Protein AF-A0A257M0H1-F1 (afdb_monomer_lite)

Foldseek 3Di:
DAEADQDGEDEAADEDQEEYEYNHEYEYHPAAYEYEYEEEYEHQHEYEKEFDCAIAEYEYAYEYHAHHEYYYHYDDNGHDDQKYFRYFYPYAYHHPYDDDQQWDWDDDGRTIMIGGRDAFLLQVVLVVDDQVPQSDQQGQSCPLPAGSVNLQFFPPRDSNDRDDPQDWDWDDDVQWIKIKGWTWLSCQPSRNVDWDWDFPDPDPPDGPDIWTDHSAPVRTRPQWHWPDPPDDDIIMIIGIGGNPDDDD

Secondary structure (DSSP, 8-state):
-EEE-TT-EEEESEEE-S-EEESSEEEEBSSS-EEEEES-EEESSEEEEEESSSB-EEEEES-EEE-SEEEEEE-TT---SSEEEEEEESS-EEE-PPPPTTEEEEEETTEEEEEE--S-HHHHHHTTS--TT--STT--SS-SS--HHHHHHBTT--TTS---TT--EEEEETTEEEEEEEE-GGGGSTT-----EEEE-SSSS---EEEE--SSSTTSPTTEEEE-TTSSS-EEEEEEEETT----

Radius of gyration: 23.66 Å; chains: 1; bounding box: 56×42×64 Å

pLDDT: mean 92.37, std 9.24, range [38.0, 98.81]

Sequence (248 aa):
AGTVETSATLSGSGTVASPVAAAGTIAPGTGVGTLTVTGNTAVTGTLAVEVNTTADKLSVTGDLSLSGTFTVTESGAGFTAASYVIAECTGTLASTLTPPTGYTLTQTGSQLILGKITGTAFSTWIDGYSLGGQTAINQDPDSDGVANGLEFLLKGGNPQTPGGTQLPTSSESGANLIFTFERDDRAKAANSGIVVTVEAGTDLATWPQVFTIGNDTAGSSAGVVISNDSDANPDTVTVTIPTNSTTP

Structure (mmCIF, N/CA/C/O backbone):
data_AF-A0A257M0H1-F1
#
_entry.id   AF-A0A257M0H1-F1
#
loop_
_atom_site.group_PDB
_atom_site.id
_atom_site.type_symbol
_atom_site.label_atom_id
_atom_site.label_alt_id
_atom_site.label_comp_id
_atom_site.label_asym_id
_atom_site.label_entity_id
_atom_site.label_seq_id
_atom_site.pdbx_PDB_ins_code
_atom_site.Cartn_x
_atom_site.Cartn_y
_atom_site.Cartn_z
_atom_site.occupancy
_atom_site.B_iso_or_equiv
_atom_site.auth_seq_id
_atom_site.auth_comp_id
_atom_site.auth_asym_id
_atom_site.auth_atom_id
_atom_site.pdbx_PDB_model_num
ATOM 1 N N . ALA A 1 1 ? -7.780 -3.886 35.567 1.00 71.06 1 ALA A N 1
ATOM 2 C CA . ALA A 1 1 ? -7.499 -3.864 34.122 1.00 71.06 1 ALA A CA 1
ATOM 3 C C . ALA A 1 1 ? -7.848 -5.238 33.575 1.00 71.06 1 ALA A C 1
ATOM 5 O O . ALA A 1 1 ? -7.499 -6.214 34.230 1.00 71.06 1 ALA A O 1
ATOM 6 N N . GLY A 1 2 ? -8.588 -5.313 32.472 1.00 86.94 2 GLY A N 1
ATOM 7 C CA . GLY A 1 2 ? -8.819 -6.569 31.760 1.00 86.94 2 GLY A CA 1
ATOM 8 C C . GLY A 1 2 ? -7.610 -6.915 30.893 1.00 86.94 2 GLY A C 1
ATOM 9 O O . GLY A 1 2 ? -6.970 -6.010 30.354 1.00 86.94 2 GLY A O 1
ATOM 10 N N . THR A 1 3 ? -7.294 -8.203 30.765 1.00 94.44 3 THR A N 1
ATOM 11 C CA . THR A 1 3 ? -6.284 -8.690 29.819 1.00 94.44 3 THR A CA 1
ATOM 12 C C . THR A 1 3 ? -6.938 -9.519 28.722 1.00 94.44 3 THR A C 1
ATOM 14 O O . THR A 1 3 ? -7.910 -10.236 28.963 1.00 94.44 3 THR A O 1
ATOM 17 N N . VAL A 1 4 ? -6.419 -9.398 27.501 1.00 96.69 4 VAL A N 1
ATOM 18 C CA . VAL A 1 4 ? -6.742 -10.290 26.381 1.00 96.69 4 VAL A CA 1
ATOM 19 C C . VAL A 1 4 ? -5.448 -10.990 25.991 1.00 96.69 4 VAL A C 1
ATOM 21 O O . VAL A 1 4 ? -4.541 -10.355 25.457 1.00 96.69 4 VAL A O 1
ATOM 24 N N . GLU A 1 5 ? -5.341 -12.278 26.302 1.00 97.19 5 GLU A N 1
ATOM 25 C CA . GLU A 1 5 ? -4.133 -13.082 26.066 1.00 97.19 5 GLU A CA 1
ATOM 26 C C . GLU A 1 5 ? -3.951 -13.435 24.578 1.00 97.19 5 GLU A C 1
ATOM 28 O O . GLU A 1 5 ? -4.910 -13.383 23.816 1.00 97.19 5 GLU A O 1
ATOM 33 N N . THR A 1 6 ? -2.750 -13.852 24.159 1.00 92.25 6 THR A N 1
ATOM 34 C CA . THR A 1 6 ? -2.293 -14.022 22.753 1.00 92.25 6 THR A CA 1
ATOM 35 C C . THR A 1 6 ? -3.152 -14.913 21.831 1.00 92.25 6 THR A C 1
ATOM 37 O O . THR A 1 6 ? -2.977 -14.893 20.618 1.00 92.25 6 THR A O 1
ATOM 40 N N . SER A 1 7 ? -4.124 -15.662 22.349 1.00 92.88 7 SER A N 1
ATOM 41 C CA . SER A 1 7 ? -5.081 -16.447 21.542 1.00 92.88 7 SER A CA 1
ATOM 42 C C . SER A 1 7 ? -6.547 -16.135 21.844 1.00 92.88 7 SER A C 1
ATOM 44 O O . SER A 1 7 ? -7.442 -16.786 21.312 1.00 92.88 7 SER A O 1
ATOM 46 N N . ALA A 1 8 ? -6.799 -15.168 22.721 1.00 97.62 8 ALA A N 1
ATOM 47 C CA . ALA A 1 8 ? -8.133 -14.719 23.061 1.00 97.62 8 ALA A CA 1
ATOM 48 C C . ALA A 1 8 ? -8.575 -13.591 22.125 1.00 97.62 8 ALA A C 1
ATOM 50 O O . ALA A 1 8 ? -7.761 -12.808 21.628 1.00 97.62 8 ALA A O 1
ATOM 51 N N . THR A 1 9 ? -9.888 -13.491 21.949 1.00 97.19 9 THR A N 1
ATOM 52 C CA . THR A 1 9 ? -10.525 -12.397 21.221 1.00 97.19 9 THR A CA 1
ATOM 53 C C . THR A 1 9 ? -11.517 -11.712 22.142 1.00 97.19 9 THR A C 1
ATOM 55 O O . THR A 1 9 ? -12.406 -12.361 22.694 1.00 97.19 9 THR A O 1
ATOM 58 N N . LEU A 1 10 ? -11.379 -10.398 22.290 1.00 96.38 10 LEU A N 1
ATOM 59 C CA . LEU A 1 10 ? -12.444 -9.545 22.794 1.00 96.38 10 LEU A CA 1
ATOM 60 C C . LEU A 1 10 ? -13.201 -8.993 21.587 1.00 96.38 10 LEU A C 1
ATOM 62 O O . LEU A 1 10 ? -12.671 -8.152 20.857 1.00 96.38 10 LEU A O 1
ATOM 66 N N . SER A 1 11 ? -14.419 -9.490 21.382 1.00 94.56 11 SER A N 1
ATOM 67 C CA . SER A 1 11 ? -15.292 -9.076 20.285 1.00 94.56 11 SER A CA 1
ATOM 68 C C . SER A 1 11 ? -16.624 -8.515 20.763 1.00 94.56 11 SER A C 1
ATOM 70 O O . SER A 1 11 ? -17.005 -8.683 21.923 1.00 94.56 11 SER A O 1
ATOM 72 N N . GLY A 1 12 ? -17.364 -7.893 19.849 1.00 93.25 12 GLY A N 1
ATOM 73 C CA . GLY A 1 12 ? -18.688 -7.345 20.113 1.00 93.25 12 GLY A CA 1
ATOM 74 C C . GLY A 1 12 ? -18.696 -5.834 20.299 1.00 93.25 12 GLY A C 1
ATOM 75 O O . GLY A 1 12 ? -17.665 -5.162 20.344 1.00 93.25 12 GLY A O 1
ATOM 76 N N . SER A 1 13 ? -19.903 -5.285 20.373 1.00 94.62 13 SER A N 1
ATOM 77 C CA . SER A 1 13 ? -20.129 -3.876 20.688 1.00 94.62 13 SER A CA 1
ATOM 78 C C . SER A 1 13 ? -20.485 -3.697 22.160 1.00 94.62 13 SER A C 1
ATOM 80 O O . SER A 1 13 ? -20.990 -4.615 22.806 1.00 94.62 13 SER A O 1
ATOM 82 N N . GLY A 1 14 ? 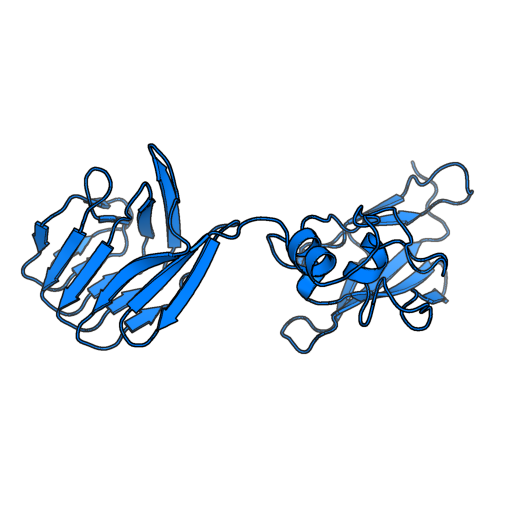-20.267 -2.497 22.691 1.00 94.69 14 GLY A N 1
ATOM 83 C CA . GLY A 1 14 ? -20.626 -2.156 24.069 1.00 94.69 14 GLY A CA 1
ATOM 84 C C . GLY A 1 14 ? -19.491 -1.468 24.809 1.00 94.69 14 GLY A C 1
ATOM 85 O O . GLY A 1 14 ? -18.645 -0.835 24.184 1.00 94.69 14 GLY A O 1
ATOM 86 N N . THR A 1 15 ? -19.481 -1.585 26.137 1.00 96.88 15 THR A N 1
ATOM 87 C CA . THR A 1 15 ? -18.513 -0.890 26.993 1.00 96.88 15 THR A CA 1
ATOM 88 C C . THR A 1 15 ? -17.802 -1.859 27.926 1.00 96.88 15 THR A C 1
ATOM 90 O O . THR A 1 15 ? -18.438 -2.533 28.733 1.00 96.88 15 THR A O 1
ATOM 93 N N . VAL A 1 16 ? -16.472 -1.857 27.883 1.00 97.19 16 VAL A N 1
ATOM 94 C CA . VAL A 1 16 ? -15.618 -2.410 28.935 1.00 97.19 16 VAL A CA 1
ATOM 95 C C . VAL A 1 16 ? -15.285 -1.282 29.902 1.00 97.19 16 VAL A C 1
ATOM 97 O O . VAL A 1 16 ? -14.539 -0.369 29.570 1.00 97.19 16 VAL A O 1
ATOM 100 N N . ALA A 1 17 ? -15.828 -1.334 31.117 1.00 96.88 17 ALA A N 1
ATOM 101 C CA . ALA A 1 17 ? -15.719 -0.251 32.103 1.00 96.88 17 ALA A CA 1
ATOM 102 C C . ALA A 1 17 ? -14.337 -0.138 32.790 1.00 96.88 17 ALA A C 1
ATOM 104 O O . ALA A 1 17 ? -14.217 0.473 33.851 1.00 96.88 17 ALA A O 1
ATOM 105 N N . SER A 1 18 ? -13.294 -0.753 32.230 1.00 96.44 18 SER A N 1
ATOM 106 C CA . SER A 1 18 ? -11.956 -0.789 32.823 1.00 96.44 18 SER A CA 1
ATOM 107 C C . SER A 1 18 ? -10.856 -0.809 31.758 1.00 96.44 18 SER A C 1
ATOM 109 O O . SER A 1 18 ? -11.110 -1.352 30.684 1.00 96.44 18 SER A O 1
ATOM 111 N N . PRO A 1 19 ? -9.632 -0.331 32.079 1.00 97.50 19 PRO A N 1
ATOM 112 C CA . PRO A 1 19 ? -8.477 -0.382 31.181 1.00 97.50 19 PRO A CA 1
ATOM 113 C C . PRO A 1 19 ? -8.251 -1.778 30.597 1.00 97.50 19 PRO A C 1
ATOM 115 O O . PRO A 1 19 ? -8.418 -2.764 31.327 1.00 97.50 19 PRO A O 1
ATOM 118 N N . VAL A 1 20 ? -7.820 -1.861 29.336 1.00 98.19 20 VAL A N 1
ATOM 119 C CA . VAL A 1 20 ? -7.552 -3.127 28.632 1.00 98.19 20 VAL A CA 1
ATOM 120 C C . VAL A 1 20 ? -6.100 -3.191 28.159 1.00 98.19 20 VAL A C 1
ATOM 122 O O . VAL A 1 20 ? -5.611 -2.280 27.498 1.00 98.19 20 VAL A O 1
ATOM 125 N N . ALA A 1 21 ? -5.421 -4.296 28.458 1.00 98.31 21 ALA A N 1
ATOM 126 C CA . ALA A 1 21 ? -4.153 -4.663 27.830 1.00 98.31 21 ALA A CA 1
ATOM 127 C C . ALA A 1 21 ? -4.367 -5.920 26.977 1.00 98.31 21 ALA A C 1
ATOM 129 O O . ALA A 1 21 ? -4.725 -6.974 27.501 1.00 98.31 21 ALA A O 1
ATOM 130 N N . ALA A 1 22 ? -4.186 -5.815 25.664 1.00 98.12 22 ALA A N 1
ATOM 131 C CA . ALA A 1 22 ? -4.513 -6.870 24.715 1.00 98.12 22 ALA A CA 1
ATOM 132 C C . ALA A 1 22 ? -3.279 -7.337 23.939 1.00 98.12 22 ALA A C 1
ATOM 134 O O . ALA A 1 22 ? -2.846 -6.683 22.991 1.00 98.12 22 ALA A O 1
ATOM 135 N N . ALA A 1 23 ? -2.752 -8.496 24.333 1.00 98.19 23 ALA A N 1
ATOM 136 C CA . ALA A 1 23 ? -1.786 -9.270 23.557 1.00 98.19 23 ALA A CA 1
ATOM 137 C C . ALA A 1 23 ? -2.472 -10.197 22.531 1.00 98.19 23 ALA A C 1
ATOM 139 O O . ALA A 1 23 ? -1.819 -10.687 21.614 1.00 98.19 23 ALA A O 1
ATOM 140 N N . GLY A 1 24 ? -3.776 -10.449 22.695 1.00 98.12 24 GLY A N 1
ATOM 141 C CA . GLY A 1 24 ? -4.643 -11.135 21.735 1.00 98.12 24 GLY A CA 1
ATOM 142 C C . GLY A 1 24 ? -5.349 -10.186 20.770 1.00 98.12 24 GLY A C 1
ATOM 143 O O . GLY A 1 24 ? -4.833 -9.125 20.428 1.00 98.12 24 GLY A O 1
ATOM 144 N N . THR A 1 25 ? -6.545 -10.565 20.326 1.00 98.31 25 THR A N 1
ATOM 145 C CA . THR A 1 25 ? -7.303 -9.807 19.322 1.00 98.31 25 THR A CA 1
ATOM 146 C C . THR A 1 25 ? -8.367 -8.921 19.963 1.00 98.31 25 THR A C 1
ATOM 148 O O . THR A 1 25 ? -9.178 -9.385 20.763 1.00 98.31 25 THR A O 1
ATOM 151 N N . ILE A 1 26 ? -8.405 -7.652 19.565 1.00 98.19 26 ILE A N 1
ATOM 152 C CA . ILE A 1 26 ? -9.556 -6.765 19.723 1.00 98.19 26 ILE A CA 1
ATOM 153 C C . ILE A 1 26 ? -10.274 -6.703 18.376 1.00 98.19 26 ILE A C 1
ATOM 155 O O . ILE A 1 26 ? -9.691 -6.246 17.396 1.00 98.19 26 ILE A O 1
ATOM 159 N N . ALA A 1 27 ? -11.521 -7.165 18.335 1.00 97.06 27 ALA A N 1
ATOM 160 C CA . ALA A 1 27 ? -12.366 -7.173 17.141 1.00 97.06 27 ALA A CA 1
ATOM 161 C C . ALA A 1 27 ? -13.701 -6.489 17.472 1.00 97.06 27 ALA A C 1
ATOM 163 O O . ALA A 1 27 ? -14.646 -7.182 17.858 1.00 97.06 27 ALA A O 1
ATOM 164 N N . PRO A 1 28 ? -13.775 -5.143 17.458 1.00 96.38 28 PRO A N 1
ATOM 165 C CA . PRO A 1 28 ? -15.013 -4.446 17.786 1.00 96.38 28 PRO A CA 1
ATOM 166 C C . PRO A 1 28 ? -16.175 -4.981 16.944 1.00 96.38 28 PRO A C 1
ATOM 168 O O . PRO A 1 28 ? -15.987 -5.329 15.796 1.00 96.38 28 PRO A O 1
ATOM 171 N N . GLY A 1 29 ? -17.368 -5.073 17.525 1.00 87.25 29 GLY A N 1
ATOM 172 C CA . GLY A 1 29 ? -18.565 -5.490 16.793 1.00 87.25 29 GLY A CA 1
ATOM 173 C C . GLY A 1 29 ? -18.800 -7.002 16.637 1.00 87.25 29 GLY A C 1
ATOM 174 O O . GLY A 1 29 ? -18.017 -7.858 17.050 1.00 87.25 29 GLY A O 1
ATOM 175 N N . THR A 1 30 ? -19.986 -7.321 16.120 1.00 75.69 30 THR A N 1
ATOM 176 C CA . THR A 1 30 ? -20.400 -8.632 15.589 1.00 75.69 30 THR A CA 1
ATOM 177 C C . THR A 1 30 ? -21.013 -8.343 14.218 1.00 75.69 30 THR A C 1
ATOM 179 O O . THR A 1 30 ? -22.233 -8.188 14.107 1.00 75.69 30 THR A O 1
ATOM 182 N N . GLY A 1 31 ? -20.159 -8.124 13.219 1.00 83.25 31 GLY A N 1
ATOM 183 C CA . GLY A 1 31 ? -20.429 -7.157 12.153 1.00 83.25 31 GLY A CA 1
ATOM 184 C C . GLY A 1 31 ? -19.903 -5.771 12.543 1.00 83.25 31 GLY A C 1
ATOM 185 O O . GLY A 1 31 ? -19.446 -5.585 13.666 1.00 83.25 31 GLY A O 1
ATOM 186 N N . VAL A 1 32 ? -20.065 -4.782 11.663 1.00 88.12 32 VAL A N 1
ATOM 187 C CA . VAL A 1 32 ? -19.635 -3.394 11.916 1.00 88.12 32 VAL A CA 1
ATOM 188 C C . VAL A 1 32 ? -20.241 -2.790 13.198 1.00 88.12 32 VAL A C 1
ATOM 190 O O . VAL A 1 32 ? -21.463 -2.679 13.327 1.00 88.12 32 VAL A O 1
ATOM 193 N N . GLY A 1 33 ? -19.406 -2.356 14.145 1.00 95.19 33 GLY A N 1
ATOM 194 C CA . GLY A 1 33 ? -19.848 -1.773 15.413 1.00 95.19 33 GLY A CA 1
ATOM 195 C C . GLY A 1 33 ? -18.753 -1.127 16.271 1.00 95.19 33 GLY A C 1
ATOM 196 O O . GLY A 1 33 ? -17.570 -1.127 15.947 1.00 95.19 33 GLY A O 1
ATOM 197 N N . THR A 1 34 ? -19.158 -0.560 17.412 1.00 97.62 34 THR A N 1
ATOM 198 C CA . THR A 1 34 ? -18.245 0.170 18.311 1.00 97.62 34 THR A CA 1
ATOM 199 C C . THR A 1 34 ? -18.025 -0.579 19.621 1.00 97.62 34 THR A C 1
ATOM 201 O O . THR A 1 34 ? -18.981 -0.865 20.349 1.00 97.62 34 THR A O 1
ATOM 204 N N . LEU A 1 35 ? -16.761 -0.820 19.965 1.00 98.12 35 LEU A N 1
ATOM 205 C CA . LEU A 1 35 ? -16.336 -1.245 21.296 1.00 98.12 35 LEU A CA 1
ATOM 206 C C . LEU A 1 35 ? -15.752 -0.044 22.038 1.00 98.12 35 LEU A C 1
ATOM 208 O O . LEU A 1 35 ? -14.770 0.552 21.604 1.00 98.12 35 LEU A O 1
ATOM 212 N N . THR A 1 36 ? -16.354 0.304 23.169 1.00 98.25 36 THR A N 1
ATOM 213 C CA . THR A 1 36 ? -15.868 1.356 24.062 1.00 98.25 36 THR A CA 1
ATOM 214 C C . THR A 1 36 ? -15.061 0.742 25.198 1.00 98.25 36 THR A C 1
ATOM 216 O O . THR A 1 36 ? -15.512 -0.210 25.831 1.00 98.25 36 THR A O 1
ATOM 219 N N . VAL A 1 37 ? -13.898 1.304 25.509 1.00 98.44 37 VAL A N 1
ATOM 220 C CA . VAL A 1 37 ? -13.103 0.929 26.683 1.00 98.44 37 VAL A CA 1
ATOM 221 C C . VAL A 1 37 ? -12.898 2.149 27.569 1.00 98.44 37 VAL A C 1
ATOM 223 O O . VAL A 1 37 ? -12.443 3.199 27.115 1.00 98.44 37 VAL A O 1
ATOM 226 N N . THR A 1 38 ? -13.237 2.017 28.849 1.00 98.06 38 THR A N 1
ATOM 227 C CA . THR A 1 38 ? -13.009 3.064 29.839 1.00 98.06 38 THR A CA 1
ATOM 228 C C . THR A 1 38 ? -11.622 2.940 30.452 1.00 98.06 38 THR A C 1
ATOM 230 O O . THR A 1 38 ? -11.332 1.977 31.157 1.00 98.06 38 THR A O 1
ATOM 233 N N . GLY A 1 39 ? -10.789 3.957 30.245 1.00 97.75 39 GLY A N 1
ATOM 234 C CA . GLY A 1 39 ? -9.416 4.021 30.733 1.00 97.75 39 GLY A CA 1
ATOM 235 C C . GLY A 1 39 ? -8.388 3.596 29.686 1.00 97.75 39 GLY A C 1
ATOM 236 O O . GLY A 1 39 ? -8.731 3.182 28.580 1.00 97.75 39 GLY A O 1
ATOM 237 N N . ASN A 1 40 ? -7.112 3.731 30.043 1.00 98.38 40 ASN A N 1
ATOM 238 C CA . ASN A 1 40 ? -6.008 3.531 29.106 1.00 98.38 40 ASN A CA 1
ATOM 239 C C . ASN A 1 40 ? -6.027 2.124 28.496 1.00 98.38 40 ASN A C 1
ATOM 241 O O . ASN A 1 40 ? -6.259 1.135 29.194 1.00 98.38 40 ASN A O 1
ATOM 245 N N . THR A 1 41 ? -5.779 2.042 27.192 1.00 98.50 41 THR A N 1
ATOM 246 C CA . THR A 1 41 ? -5.833 0.790 26.434 1.00 98.50 41 THR A CA 1
ATOM 247 C C . THR A 1 41 ? -4.562 0.599 25.621 1.00 98.50 41 THR A C 1
ATOM 249 O O . THR A 1 41 ? -4.123 1.507 24.918 1.00 98.50 41 THR A O 1
ATOM 252 N N . ALA A 1 42 ? -3.975 -0.592 25.705 1.00 98.50 42 ALA A N 1
ATOM 253 C CA . ALA A 1 42 ? -2.820 -0.982 24.907 1.00 98.50 42 ALA A CA 1
ATOM 254 C C . ALA A 1 42 ? -3.140 -2.257 24.125 1.00 98.50 42 ALA A C 1
ATOM 256 O O . ALA A 1 42 ? -3.508 -3.267 24.723 1.00 98.50 42 ALA A O 1
ATOM 257 N N . VAL A 1 43 ? -2.985 -2.216 22.803 1.00 98.56 43 VAL A N 1
ATOM 258 C CA . VAL A 1 43 ? -3.152 -3.367 21.909 1.00 98.56 43 VAL A CA 1
ATOM 259 C C . VAL A 1 43 ? -1.801 -3.681 21.279 1.00 98.56 43 VAL A C 1
ATOM 261 O O . VAL A 1 43 ? -1.354 -3.008 20.350 1.00 98.56 43 VAL A O 1
ATOM 264 N N . THR A 1 44 ? -1.143 -4.704 21.816 1.00 98.38 44 THR A N 1
ATOM 265 C CA . THR A 1 44 ? 0.114 -5.256 21.291 1.00 98.38 44 THR A CA 1
ATOM 266 C C . THR A 1 44 ? -0.121 -6.500 20.433 1.00 98.38 44 THR A C 1
ATOM 268 O O . THR A 1 44 ? 0.781 -6.920 19.715 1.00 98.38 44 THR A O 1
ATOM 271 N N . GLY A 1 45 ? -1.319 -7.088 20.510 1.00 98.31 45 GLY A N 1
ATOM 272 C CA . GLY A 1 45 ? -1.781 -8.168 19.645 1.00 98.31 45 GLY A CA 1
ATOM 273 C C . GLY A 1 45 ? -2.406 -7.651 18.352 1.00 98.31 45 GLY A C 1
ATOM 274 O O . GLY A 1 45 ? -1.786 -6.889 17.625 1.00 98.31 45 GLY A O 1
ATOM 275 N N . THR A 1 46 ? -3.633 -8.062 18.034 1.00 98.56 46 THR A N 1
ATOM 276 C CA . THR A 1 46 ? -4.297 -7.679 16.775 1.00 98.56 46 THR A CA 1
ATOM 277 C C . THR A 1 46 ? -5.439 -6.698 17.013 1.00 98.56 46 THR A C 1
ATOM 279 O O . THR A 1 46 ? -6.302 -6.953 17.848 1.00 98.56 46 THR A O 1
ATOM 282 N N . LEU A 1 47 ? -5.491 -5.613 16.240 1.00 98.56 47 LEU A N 1
ATOM 283 C CA . LEU A 1 47 ? -6.723 -4.861 16.002 1.00 98.56 47 LEU A CA 1
ATOM 284 C C . LEU A 1 47 ? -7.349 -5.374 14.697 1.00 98.56 47 LEU A C 1
ATOM 286 O O . LEU A 1 47 ? -6.775 -5.204 13.619 1.00 98.56 47 LEU A O 1
ATOM 290 N N . ALA A 1 48 ? -8.499 -6.031 14.798 1.00 98.06 48 ALA A N 1
ATOM 291 C CA . ALA A 1 48 ? -9.263 -6.521 13.658 1.00 98.06 48 ALA A CA 1
ATOM 292 C C . ALA A 1 48 ? -10.461 -5.604 13.413 1.00 98.06 48 ALA A C 1
ATOM 294 O O . ALA A 1 48 ? -11.230 -5.340 14.334 1.00 98.06 48 ALA A O 1
ATOM 295 N N . VAL A 1 49 ? -10.588 -5.104 12.186 1.00 98.00 49 VAL A N 1
ATOM 296 C CA . VAL A 1 49 ? -11.651 -4.181 11.776 1.00 98.00 49 VAL A CA 1
ATOM 297 C C . VAL A 1 49 ? -12.425 -4.784 10.614 1.00 98.00 49 VAL A C 1
ATOM 299 O O . VAL A 1 49 ? -11.861 -5.093 9.565 1.00 98.00 49 VAL A O 1
ATOM 302 N N . GLU A 1 50 ? -13.731 -4.917 10.780 1.00 97.31 50 GLU A N 1
ATOM 303 C CA . GLU A 1 50 ? -14.675 -5.179 9.708 1.00 97.31 50 GLU A CA 1
ATOM 304 C C . GLU A 1 50 ? -15.123 -3.864 9.053 1.00 97.31 50 GLU A C 1
ATOM 306 O O . GLU A 1 50 ? -15.326 -2.844 9.721 1.00 97.31 50 GLU A O 1
ATOM 311 N N . VAL A 1 51 ? -15.283 -3.874 7.728 1.00 96.38 51 VAL A N 1
ATOM 312 C CA . VAL A 1 51 ? -15.773 -2.732 6.950 1.00 96.38 51 VAL A CA 1
ATOM 313 C C . VAL A 1 51 ? -16.902 -3.143 6.009 1.00 96.38 51 VAL A C 1
ATOM 315 O O . VAL A 1 51 ? -16.811 -4.114 5.267 1.00 96.38 51 VAL A O 1
ATOM 318 N N . ASN A 1 52 ? -17.948 -2.329 5.997 1.00 93.38 52 ASN A N 1
ATOM 319 C CA . ASN A 1 52 ? -19.068 -2.331 5.063 1.00 93.38 52 ASN A CA 1
ATOM 320 C C . ASN A 1 52 ? -19.410 -0.850 4.770 1.00 93.38 52 ASN A C 1
ATOM 322 O O . ASN A 1 52 ? -18.520 -0.002 4.706 1.00 93.38 52 ASN A O 1
ATOM 326 N N . THR A 1 53 ? -20.689 -0.475 4.675 1.00 93.00 53 THR A N 1
ATOM 327 C CA . THR A 1 53 ? -21.107 0.932 4.566 1.00 93.00 53 THR A CA 1
ATOM 328 C C . THR A 1 53 ? -20.651 1.799 5.748 1.00 93.00 53 THR A C 1
ATOM 330 O O . THR A 1 53 ? -20.582 3.021 5.629 1.00 93.00 53 THR A O 1
ATOM 333 N N . THR A 1 54 ? -20.307 1.166 6.870 1.00 94.81 54 THR A N 1
ATOM 334 C CA . THR A 1 54 ? -19.625 1.727 8.046 1.00 94.81 54 THR A CA 1
ATOM 335 C C . THR A 1 54 ? -18.421 0.845 8.403 1.00 94.81 54 THR A C 1
ATOM 337 O O . THR A 1 54 ? -18.210 -0.176 7.758 1.00 94.81 54 THR A O 1
ATOM 340 N N . ALA A 1 55 ? -17.644 1.186 9.431 1.00 97.12 55 ALA A N 1
ATOM 341 C CA . ALA A 1 55 ? -16.526 0.360 9.895 1.00 97.12 55 ALA A CA 1
ATOM 342 C C . ALA A 1 55 ? -16.599 0.108 11.401 1.00 97.12 55 ALA A C 1
ATOM 344 O O . ALA A 1 55 ? -17.227 0.882 12.132 1.00 97.12 55 ALA A O 1
ATOM 345 N N . ASP A 1 56 ? -15.925 -0.949 11.844 1.00 98.31 56 ASP A N 1
ATOM 346 C CA . ASP A 1 56 ? -15.647 -1.171 13.256 1.00 98.31 56 ASP A CA 1
ATOM 347 C C . ASP A 1 56 ? -14.853 -0.027 13.870 1.00 98.31 56 ASP A C 1
ATOM 349 O O . ASP A 1 56 ? -13.995 0.587 13.229 1.00 98.31 56 ASP A O 1
ATOM 353 N N . LYS A 1 57 ? -15.131 0.235 15.150 1.00 98.31 57 LYS A N 1
ATOM 354 C CA . LYS A 1 57 ? -14.482 1.305 15.897 1.00 98.31 57 LYS A CA 1
ATOM 355 C C . LYS A 1 57 ? -14.115 0.896 17.317 1.00 98.31 57 LYS A C 1
ATOM 357 O O . LYS A 1 57 ? -14.971 0.507 18.110 1.00 98.31 57 LYS A O 1
ATOM 362 N N . LEU A 1 58 ? -12.846 1.080 17.673 1.00 98.62 58 LEU A N 1
ATOM 363 C CA . LEU A 1 58 ? -12.377 1.043 19.059 1.00 98.62 58 LEU A CA 1
ATOM 364 C C . LEU A 1 58 ? -12.365 2.463 19.646 1.00 98.62 58 LEU A C 1
ATOM 366 O O . LEU A 1 58 ? -11.598 3.314 19.208 1.00 98.62 58 LEU A O 1
ATOM 370 N N . SER A 1 59 ? -13.202 2.730 20.646 1.00 98.50 59 SER A N 1
ATOM 371 C CA . SER A 1 59 ? -13.319 4.044 21.293 1.00 98.50 59 SER A CA 1
ATOM 372 C C . SER A 1 59 ? -12.805 3.992 22.730 1.00 98.50 59 SER A C 1
ATOM 374 O O . SER A 1 59 ? -13.347 3.258 23.552 1.00 98.50 59 SER A O 1
ATOM 376 N N . VAL A 1 60 ? -11.784 4.776 23.073 1.00 98.75 60 VAL A N 1
ATOM 377 C CA . VAL A 1 60 ? -11.098 4.678 24.374 1.00 98.75 60 VAL A CA 1
ATOM 378 C C . VAL A 1 60 ? -11.201 5.974 25.177 1.00 98.75 60 VAL A C 1
ATOM 380 O O . VAL A 1 60 ? -10.757 7.032 24.740 1.00 98.75 60 VAL A O 1
ATOM 383 N N . THR A 1 61 ? -11.721 5.918 26.405 1.00 98.31 61 THR A N 1
ATOM 384 C CA . THR A 1 61 ? -11.718 7.085 27.311 1.00 98.31 61 THR A CA 1
ATOM 385 C C . THR A 1 61 ? -10.442 7.103 28.159 1.00 98.31 61 THR A C 1
ATOM 387 O O . THR A 1 61 ? -10.459 6.789 29.352 1.00 98.31 61 THR A O 1
ATOM 390 N N . GLY A 1 62 ? -9.316 7.401 27.518 1.00 98.31 62 GLY A N 1
ATOM 391 C CA . GLY A 1 62 ? -7.968 7.393 28.087 1.00 98.31 62 GLY A CA 1
ATOM 392 C C . GLY A 1 62 ? -6.922 7.497 26.980 1.00 98.31 62 GLY A C 1
ATOM 393 O O . GLY A 1 62 ? -7.254 7.900 25.866 1.00 98.31 62 GLY A O 1
ATOM 394 N N . ASP A 1 63 ? -5.683 7.117 27.274 1.00 98.62 63 ASP A N 1
ATOM 395 C CA . ASP A 1 63 ? -4.648 6.950 26.248 1.00 98.62 63 ASP A CA 1
ATOM 396 C C . ASP A 1 63 ? -4.840 5.631 25.486 1.00 98.62 63 ASP A C 1
ATOM 398 O O . ASP A 1 63 ? -5.249 4.621 26.070 1.00 98.62 63 ASP A O 1
ATOM 402 N N . LEU A 1 64 ? -4.516 5.629 24.193 1.00 98.81 64 LEU A N 1
ATOM 403 C CA . LEU A 1 64 ? -4.589 4.456 23.324 1.00 98.81 64 LEU A CA 1
ATOM 404 C C . LEU A 1 64 ? -3.239 4.203 22.648 1.00 98.81 64 LEU A C 1
ATOM 406 O O . LEU A 1 64 ? -2.751 5.033 21.884 1.00 98.81 64 LEU A O 1
ATOM 410 N N . SER A 1 65 ? -2.658 3.030 22.900 1.00 98.62 65 SER A N 1
ATOM 411 C CA . SER A 1 65 ? -1.457 2.546 22.214 1.00 98.62 65 SER A CA 1
ATOM 412 C C . SER A 1 65 ? -1.781 1.341 21.332 1.00 98.62 65 SER A C 1
ATOM 414 O O . SER A 1 65 ? -2.370 0.369 21.805 1.00 98.62 65 SER A O 1
ATOM 416 N N . LEU A 1 66 ? -1.394 1.404 20.057 1.00 98.69 66 LEU A N 1
ATOM 417 C CA . LEU A 1 66 ? -1.605 0.363 19.052 1.00 98.69 66 LEU A CA 1
ATOM 418 C C . LEU A 1 66 ? -0.264 0.005 18.401 1.00 98.69 66 LEU A C 1
ATOM 420 O O . LEU A 1 66 ? 0.265 0.788 17.612 1.00 98.69 66 LEU A O 1
ATOM 424 N N . SER A 1 67 ? 0.302 -1.156 18.728 1.00 97.81 67 SER A N 1
ATOM 425 C CA . SER A 1 67 ? 1.660 -1.520 18.286 1.00 97.81 67 SER A CA 1
ATOM 426 C C . SER A 1 67 ? 1.818 -2.930 17.727 1.00 97.81 67 SER A C 1
ATOM 428 O O . SER A 1 67 ? 2.932 -3.336 17.406 1.00 97.81 67 SER A O 1
ATOM 430 N N . GLY A 1 68 ? 0.723 -3.676 17.602 1.00 96.50 68 GLY A N 1
ATOM 431 C CA . GLY A 1 68 ? 0.744 -5.020 17.039 1.00 96.50 68 GLY A CA 1
ATOM 432 C C . GLY A 1 68 ? 0.313 -5.085 15.574 1.00 96.50 68 GLY A C 1
ATOM 433 O O . GLY A 1 68 ? 0.711 -4.272 14.742 1.00 96.50 68 GLY A O 1
ATOM 434 N N . THR A 1 69 ? -0.499 -6.086 15.248 1.00 97.88 69 THR A N 1
ATOM 435 C CA . THR A 1 69 ? -0.994 -6.342 13.893 1.00 97.88 69 THR A CA 1
ATOM 436 C C . THR A 1 69 ? -2.321 -5.630 13.647 1.00 97.88 69 THR A C 1
ATOM 438 O O . THR A 1 69 ? -3.170 -5.528 14.532 1.00 97.88 69 THR A O 1
ATOM 441 N N . PHE A 1 70 ? -2.527 -5.170 12.416 1.00 98.38 70 PHE A N 1
ATOM 442 C CA . PHE A 1 70 ? -3.792 -4.611 11.963 1.00 98.38 70 PHE A CA 1
ATOM 443 C C . PHE A 1 70 ? -4.352 -5.444 10.811 1.00 98.38 70 PHE A C 1
ATOM 445 O O . PHE A 1 70 ? -3.626 -5.787 9.880 1.00 98.38 70 PHE A O 1
ATOM 452 N N . THR A 1 71 ? -5.639 -5.783 10.879 1.00 97.75 71 THR A N 1
ATOM 453 C CA . THR A 1 71 ? -6.325 -6.544 9.826 1.00 97.75 71 THR A CA 1
ATOM 454 C C . THR A 1 71 ? -7.642 -5.880 9.459 1.00 97.75 71 THR A C 1
ATOM 456 O O . THR A 1 71 ? -8.329 -5.328 10.319 1.00 97.75 71 THR A O 1
ATOM 459 N N . VAL A 1 72 ? -7.984 -5.947 8.173 1.00 96.94 72 VAL A N 1
ATOM 460 C CA . VAL A 1 72 ? -9.235 -5.421 7.623 1.00 96.94 72 VAL A CA 1
ATOM 461 C C . VAL A 1 72 ? -9.974 -6.556 6.929 1.00 96.94 72 VAL A C 1
ATOM 463 O O . VAL A 1 72 ? -9.384 -7.263 6.115 1.00 96.94 72 VAL A O 1
ATOM 466 N N . THR A 1 73 ? -11.255 -6.728 7.244 1.00 95.81 73 THR A N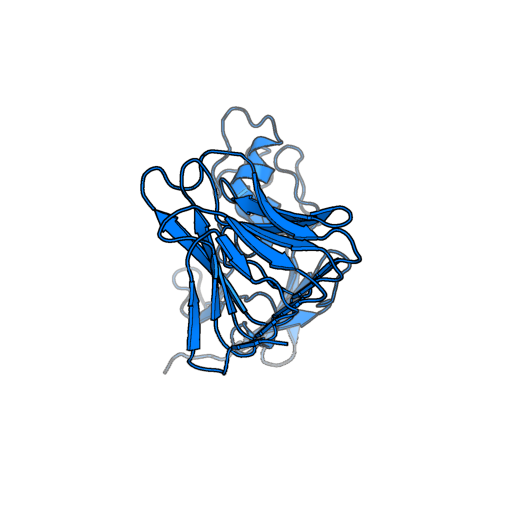 1
ATOM 467 C CA . THR A 1 73 ? -12.154 -7.647 6.534 1.00 95.81 73 THR A CA 1
ATOM 468 C C . THR A 1 73 ? -13.316 -6.854 5.957 1.00 95.81 73 THR A C 1
ATOM 470 O O . THR A 1 73 ? -13.996 -6.147 6.690 1.00 95.81 73 THR A O 1
ATOM 473 N N . GLU A 1 74 ? -13.569 -6.959 4.654 1.00 94.12 74 GLU A N 1
ATOM 474 C CA . GLU A 1 74 ? -14.758 -6.348 4.053 1.00 94.12 74 GLU A CA 1
ATOM 475 C C . GLU A 1 74 ? -15.946 -7.317 4.074 1.00 94.12 74 GLU A C 1
ATOM 477 O O . GLU A 1 74 ? -15.805 -8.500 3.760 1.00 94.12 74 GLU A O 1
ATOM 482 N N . SER A 1 75 ? -17.128 -6.806 4.413 1.00 92.12 75 SER A N 1
ATOM 483 C CA . SER A 1 75 ? -18.397 -7.530 4.375 1.00 92.12 75 SER A CA 1
ATOM 484 C C . SER A 1 75 ? -19.472 -6.718 3.647 1.00 92.12 75 SER A C 1
ATOM 486 O O . SER A 1 75 ? -19.373 -5.499 3.495 1.00 92.12 75 SER A O 1
ATOM 488 N N . GLY A 1 76 ? -20.526 -7.388 3.170 1.00 91.31 76 GLY A N 1
ATOM 489 C CA . GLY A 1 76 ? -21.656 -6.726 2.512 1.00 91.31 76 GLY A CA 1
ATOM 490 C C . GLY A 1 76 ? -21.243 -5.874 1.306 1.00 91.31 76 GLY A C 1
ATOM 491 O O . GLY A 1 76 ? -20.676 -6.395 0.349 1.00 91.31 76 GLY A O 1
ATOM 492 N N . ALA A 1 77 ? -21.554 -4.574 1.342 1.00 90.44 77 ALA A N 1
ATOM 493 C CA . ALA A 1 77 ? -21.200 -3.628 0.280 1.00 90.44 77 ALA A CA 1
ATOM 494 C C . ALA A 1 77 ? -19.712 -3.225 0.297 1.00 90.44 77 ALA A C 1
ATOM 496 O O . ALA A 1 77 ? -19.263 -2.527 -0.612 1.00 90.44 77 ALA A O 1
ATOM 497 N N . GLY A 1 78 ? -18.959 -3.662 1.311 1.00 91.31 78 GLY A N 1
ATOM 498 C CA . GLY A 1 78 ? -17.550 -3.342 1.487 1.00 91.31 78 GLY A CA 1
ATOM 499 C C . GLY A 1 78 ? -17.318 -1.857 1.737 1.00 91.31 78 GLY A C 1
ATOM 500 O O . GLY A 1 78 ? -18.205 -1.125 2.169 1.00 91.31 78 GLY A O 1
ATOM 501 N N . PHE A 1 79 ? -16.103 -1.406 1.463 1.00 92.75 79 PHE A N 1
ATOM 502 C CA . PHE A 1 79 ? -15.674 -0.031 1.713 1.00 92.75 79 PHE A CA 1
ATOM 503 C C . PHE A 1 79 ? -16.318 0.949 0.716 1.00 92.75 79 PHE A C 1
ATOM 505 O O . PHE A 1 79 ? -15.980 0.942 -0.469 1.00 92.75 79 PHE A O 1
ATOM 512 N N . THR A 1 80 ? -17.235 1.801 1.184 1.00 93.06 80 THR A N 1
ATOM 513 C CA . THR A 1 80 ? -18.023 2.700 0.307 1.00 93.06 80 THR A CA 1
ATOM 514 C C . THR A 1 80 ? -17.740 4.188 0.509 1.00 93.06 80 THR A C 1
ATOM 516 O O . THR A 1 80 ? -17.985 4.981 -0.399 1.00 93.06 80 THR A O 1
ATOM 519 N N . ALA A 1 81 ? -17.222 4.588 1.672 1.00 92.25 81 ALA A N 1
ATOM 520 C CA . ALA A 1 81 ? -16.734 5.944 1.911 1.00 92.25 81 ALA A CA 1
ATOM 521 C C . ALA A 1 81 ? -15.276 6.093 1.445 1.00 92.25 81 ALA A C 1
ATOM 523 O O . ALA A 1 81 ? -14.608 5.107 1.163 1.00 92.25 81 ALA A O 1
ATOM 524 N N . ALA A 1 82 ? -14.753 7.321 1.395 1.00 87.88 82 ALA A N 1
ATOM 525 C CA . ALA A 1 82 ? -13.323 7.542 1.144 1.00 87.88 82 ALA A CA 1
ATOM 526 C C . ALA A 1 82 ? -12.449 7.096 2.334 1.00 87.88 82 ALA A C 1
ATOM 528 O O . ALA A 1 82 ? -11.312 6.659 2.154 1.00 87.88 82 ALA A O 1
ATOM 529 N N . SER A 1 83 ? -12.985 7.194 3.554 1.00 96.00 83 SER A N 1
ATOM 530 C CA . SER A 1 83 ? -12.308 6.786 4.782 1.00 96.00 83 SER A CA 1
ATOM 531 C C . SER A 1 83 ? -13.283 6.538 5.938 1.00 96.00 83 SER A C 1
ATOM 533 O O . SER A 1 83 ? -14.427 6.997 5.913 1.00 96.00 83 SER A O 1
ATOM 535 N N . TYR A 1 84 ? -12.807 5.835 6.970 1.00 97.94 84 TYR A N 1
ATOM 536 C CA . TYR A 1 84 ? -13.517 5.592 8.226 1.00 97.94 84 TYR A CA 1
ATOM 537 C C . TYR A 1 84 ? -12.597 5.816 9.433 1.00 97.94 84 TYR A C 1
ATOM 539 O O . TYR A 1 84 ? -11.427 5.440 9.410 1.00 97.94 84 TYR A O 1
ATOM 547 N N . VAL A 1 85 ? -13.126 6.389 10.518 1.00 98.31 85 VAL A N 1
ATOM 548 C CA . VAL A 1 85 ? -12.427 6.425 11.815 1.00 98.31 85 VAL A CA 1
ATOM 549 C C . VAL A 1 85 ? -12.596 5.065 12.488 1.00 98.31 85 VAL A C 1
ATOM 551 O O . VAL A 1 85 ? -13.711 4.716 12.874 1.00 98.31 85 VAL A O 1
ATOM 554 N N . ILE A 1 86 ? -11.499 4.326 12.646 1.00 98.50 86 ILE A N 1
ATOM 555 C CA . ILE A 1 86 ? -11.504 2.946 13.168 1.00 98.50 86 ILE A CA 1
ATOM 556 C C . ILE A 1 86 ? -11.013 2.841 14.613 1.00 98.50 86 ILE A C 1
ATOM 558 O O . ILE A 1 86 ? -11.251 1.851 15.304 1.00 98.50 86 ILE A O 1
ATOM 562 N N . ALA A 1 87 ? -10.337 3.877 15.099 1.00 98.62 87 ALA A N 1
ATOM 563 C CA . ALA A 1 87 ? -10.025 4.014 16.507 1.00 98.62 87 ALA A CA 1
ATOM 564 C C . ALA A 1 87 ? -10.024 5.485 16.907 1.00 98.62 87 ALA A C 1
ATOM 566 O O . ALA A 1 87 ? -9.631 6.352 16.124 1.00 98.62 87 ALA A O 1
ATOM 567 N N . GLU A 1 88 ? -10.445 5.769 18.131 1.00 98.69 88 GLU A N 1
ATOM 568 C CA . GLU A 1 88 ? -10.296 7.091 18.724 1.00 98.69 88 GLU A CA 1
ATOM 569 C C . GLU A 1 88 ? -10.063 7.008 20.225 1.00 98.69 88 GLU A C 1
ATOM 571 O O . GLU A 1 88 ? -10.432 6.026 20.876 1.00 98.69 88 GLU A O 1
ATOM 576 N N . CYS A 1 89 ? -9.485 8.063 20.787 1.00 98.69 89 CYS A N 1
ATOM 577 C CA . CYS A 1 89 ? -9.362 8.188 22.226 1.00 98.69 89 CYS A CA 1
ATOM 578 C C . CYS A 1 89 ? -9.535 9.624 22.726 1.00 98.69 89 CYS A C 1
ATOM 580 O O . CYS A 1 89 ? -9.404 10.582 21.970 1.00 98.69 89 CYS A O 1
ATOM 582 N N . THR A 1 90 ? -9.825 9.791 24.018 1.00 98.62 90 THR A N 1
ATOM 583 C CA . THR A 1 90 ? -9.881 11.125 24.650 1.00 98.62 90 THR A CA 1
ATOM 584 C C . THR A 1 90 ? -8.512 11.629 25.108 1.00 98.62 90 THR A C 1
ATOM 586 O O . THR A 1 90 ? -8.352 12.825 25.331 1.00 98.62 90 THR A O 1
ATOM 589 N N . GLY A 1 91 ? -7.552 10.722 25.308 1.00 98.12 91 GLY A N 1
ATOM 590 C CA . GLY A 1 91 ? -6.162 11.031 25.636 1.00 98.12 91 GLY A CA 1
ATOM 591 C C . GLY A 1 91 ? -5.276 11.052 24.392 1.00 98.12 91 GLY A C 1
ATOM 592 O O . GLY A 1 91 ? -5.693 11.487 23.313 1.00 98.12 91 GLY A O 1
ATOM 593 N N . THR A 1 92 ? -4.052 10.554 24.546 1.00 98.38 92 THR A N 1
ATOM 594 C CA . THR A 1 92 ? -3.067 10.468 23.463 1.00 98.38 92 THR A CA 1
ATOM 595 C C . THR A 1 92 ? -3.215 9.159 22.698 1.00 98.38 92 THR A C 1
ATOM 597 O O . THR A 1 92 ? -3.230 8.082 23.294 1.00 98.38 92 THR A O 1
ATOM 600 N N . LEU A 1 93 ? -3.265 9.257 21.370 1.00 98.56 93 LEU A N 1
ATOM 601 C CA . LEU A 1 93 ? -3.161 8.112 20.473 1.00 98.56 93 LEU A CA 1
ATOM 602 C C . LEU A 1 93 ? -1.700 7.938 20.043 1.00 98.56 93 LEU A C 1
ATOM 604 O O . LEU A 1 93 ? -1.085 8.878 19.542 1.00 98.56 93 LEU A O 1
ATOM 608 N N . ALA A 1 94 ? -1.155 6.738 20.208 1.00 98.12 94 ALA A N 1
ATOM 609 C CA . ALA A 1 94 ? 0.138 6.341 19.664 1.00 98.12 94 ALA A CA 1
ATOM 610 C C . ALA A 1 94 ? -0.037 5.057 18.847 1.00 98.12 94 ALA A C 1
ATOM 612 O O . ALA A 1 94 ? -0.372 4.012 19.406 1.00 98.12 94 ALA A O 1
ATOM 613 N N . SER A 1 95 ? 0.181 5.130 17.534 1.00 97.56 95 SER A N 1
ATOM 614 C C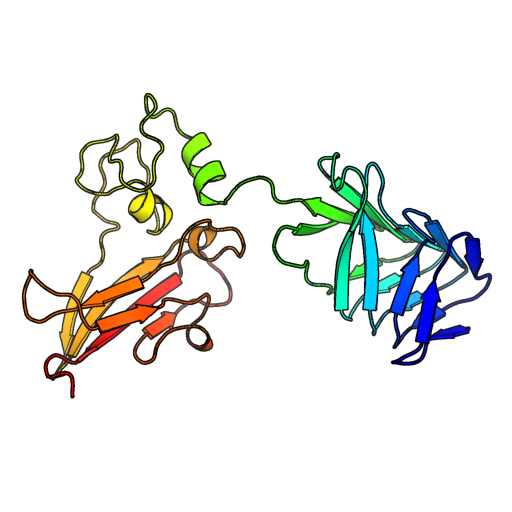A . SER A 1 95 ? 0.035 3.989 16.628 1.00 97.56 95 SER A CA 1
ATOM 615 C C . SER A 1 95 ? 1.311 3.742 15.832 1.00 97.56 95 SER A C 1
ATOM 617 O O . SER A 1 95 ? 1.859 4.666 15.236 1.00 97.56 95 SER A O 1
ATOM 619 N N . THR A 1 96 ? 1.741 2.483 15.774 1.00 96.88 96 THR A N 1
ATOM 620 C CA . THR A 1 96 ? 2.775 1.990 14.846 1.00 96.88 96 THR A CA 1
ATOM 621 C C . THR A 1 96 ? 2.231 0.906 13.915 1.00 96.88 96 THR A C 1
ATOM 623 O O . THR A 1 96 ? 3.002 0.159 13.318 1.00 96.88 96 THR A O 1
ATOM 626 N N . LEU A 1 97 ? 0.903 0.782 13.815 1.00 97.12 97 LEU A N 1
ATOM 627 C CA . LEU A 1 97 ? 0.251 -0.187 12.938 1.00 97.12 97 LEU A CA 1
ATOM 628 C C . LEU A 1 97 ? 0.593 0.080 11.467 1.00 97.12 97 LEU A C 1
ATOM 630 O O . LEU A 1 97 ? 0.546 1.221 11.006 1.00 97.12 97 LEU A O 1
ATOM 634 N N . THR A 1 98 ? 0.848 -0.988 10.716 1.00 94.12 98 THR A N 1
ATOM 635 C CA . THR A 1 98 ? 0.998 -0.944 9.257 1.00 94.12 98 THR A CA 1
ATOM 636 C C . THR A 1 98 ? -0.318 -1.369 8.594 1.00 94.12 98 THR A C 1
ATOM 638 O O . THR A 1 98 ? -0.876 -2.398 8.985 1.00 94.12 98 THR A O 1
ATOM 641 N N . PRO A 1 99 ? -0.853 -0.613 7.614 1.00 93.94 99 PRO A N 1
ATOM 642 C CA . PRO A 1 99 ? -2.045 -1.031 6.879 1.00 93.94 99 PRO A CA 1
ATOM 643 C C . PRO A 1 99 ? -1.789 -2.302 6.051 1.00 93.94 99 PRO A C 1
ATOM 645 O O . PRO A 1 99 ? -0.713 -2.434 5.464 1.00 93.94 99 PRO A O 1
ATOM 648 N N . PRO A 1 100 ? -2.779 -3.208 5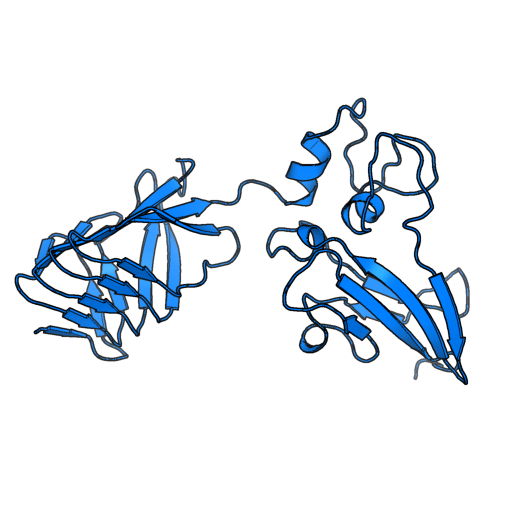.923 1.00 91.69 100 PRO A N 1
ATOM 649 C CA . PRO A 1 100 ? -2.771 -4.222 4.876 1.00 91.69 100 PRO A CA 1
ATOM 650 C C . PRO A 1 100 ? -2.724 -3.595 3.476 1.00 91.69 100 PRO A C 1
ATOM 652 O O . PRO A 1 100 ? -3.183 -2.468 3.267 1.00 91.69 100 PRO A O 1
ATOM 655 N N . THR A 1 101 ? -2.234 -4.356 2.494 1.00 84.44 101 THR A N 1
ATOM 656 C CA . THR A 1 101 ? -2.237 -3.949 1.082 1.00 84.44 101 THR A CA 1
ATOM 657 C C . THR A 1 101 ? -3.634 -3.516 0.634 1.00 84.44 101 THR A C 1
ATOM 659 O O . THR A 1 101 ? -4.621 -4.200 0.898 1.00 84.44 101 THR A O 1
ATOM 662 N N . GLY A 1 102 ? -3.707 -2.383 -0.069 1.00 85.12 102 GLY A N 1
ATOM 663 C CA . GLY A 1 102 ? -4.966 -1.796 -0.536 1.00 85.12 102 GLY A CA 1
ATOM 664 C C . GLY A 1 102 ? -5.588 -0.774 0.421 1.00 85.12 102 GLY A C 1
ATOM 665 O O . GLY A 1 102 ? -6.594 -0.162 0.066 1.00 85.12 102 GLY A O 1
ATOM 666 N N . TYR A 1 103 ? -4.981 -0.529 1.586 1.00 92.25 103 TYR A N 1
ATOM 667 C CA . TYR A 1 103 ? -5.448 0.469 2.548 1.00 92.25 103 TYR A CA 1
ATOM 668 C C . TYR A 1 103 ? -4.348 1.447 2.958 1.00 92.25 103 TYR A C 1
ATOM 670 O O . TYR A 1 103 ? -3.155 1.189 2.805 1.00 92.25 103 TYR A O 1
ATOM 678 N N . THR A 1 104 ? -4.769 2.572 3.525 1.00 93.25 104 THR A N 1
ATOM 679 C CA . THR A 1 104 ? -3.905 3.535 4.207 1.00 93.25 104 THR A CA 1
ATOM 680 C C . THR A 1 104 ? -4.353 3.702 5.653 1.00 93.25 104 THR A C 1
ATOM 682 O O . THR A 1 104 ? -5.537 3.578 5.969 1.00 93.25 104 THR A O 1
ATOM 685 N N . LEU A 1 105 ? -3.406 4.003 6.541 1.00 96.69 105 LEU A N 1
ATOM 686 C CA . LEU A 1 105 ? -3.697 4.464 7.895 1.00 96.69 105 LEU A CA 1
ATOM 687 C C . LEU A 1 105 ? -3.164 5.881 8.066 1.00 96.69 105 LEU A C 1
ATOM 689 O O . LEU A 1 105 ? -2.026 6.178 7.711 1.00 96.69 105 LEU A O 1
ATOM 693 N N . THR A 1 106 ? -3.986 6.767 8.615 1.00 96.81 106 THR A N 1
ATOM 694 C CA . THR A 1 106 ? -3.606 8.149 8.912 1.00 96.81 106 THR A CA 1
ATOM 695 C C . THR A 1 106 ? -4.033 8.496 10.325 1.00 96.81 106 THR A C 1
ATOM 697 O O . THR A 1 106 ? -5.199 8.350 10.686 1.00 96.81 106 THR A O 1
ATOM 700 N N . GLN A 1 107 ? -3.093 8.973 11.136 1.00 97.38 107 GLN A N 1
ATOM 701 C CA . GLN A 1 107 ? -3.403 9.491 12.461 1.00 97.38 107 GLN A CA 1
ATOM 702 C C . GLN A 1 107 ? -3.674 10.998 12.379 1.00 97.38 107 GLN A C 1
ATOM 704 O O . GLN A 1 107 ? -2.843 11.756 11.888 1.00 97.38 107 GLN A O 1
ATOM 709 N N . THR A 1 108 ? -4.832 11.443 12.870 1.00 97.38 108 THR A N 1
ATOM 710 C CA . THR A 1 108 ? -5.196 12.867 12.969 1.00 97.38 108 THR A CA 1
ATOM 711 C C . THR A 1 108 ? -5.631 13.172 14.396 1.00 97.38 108 THR A C 1
ATOM 713 O O . THR A 1 108 ? -6.715 12.781 14.825 1.00 97.38 108 THR A O 1
ATOM 716 N N . GLY A 1 109 ? -4.766 13.844 15.161 1.00 96.25 109 GLY A N 1
ATOM 717 C CA . GLY A 1 109 ? -4.985 14.050 16.594 1.00 96.25 109 GLY A CA 1
ATOM 718 C C . 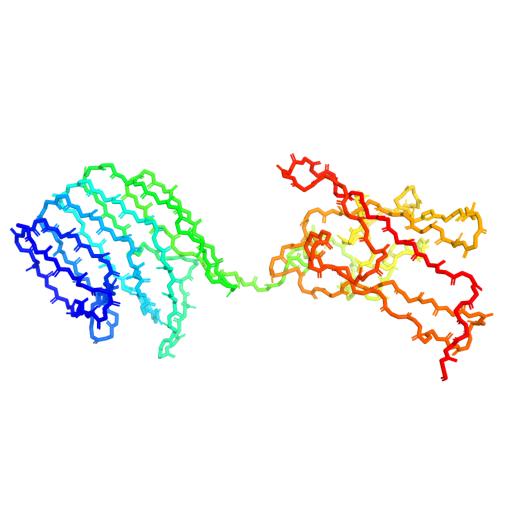GLY A 1 109 ? -5.154 12.714 17.325 1.00 96.25 109 GLY A C 1
ATOM 719 O O . GLY A 1 109 ? -4.281 11.847 17.251 1.00 96.25 109 GLY A O 1
ATOM 720 N N . SER A 1 110 ? -6.295 12.545 17.994 1.00 97.94 110 SER A N 1
ATOM 721 C CA . SER A 1 110 ? -6.642 11.335 18.751 1.00 97.94 110 SER A CA 1
ATOM 722 C C . SER A 1 110 ? -7.495 10.332 17.959 1.00 97.94 110 SER A C 1
ATOM 724 O O . SER A 1 110 ? -8.197 9.522 18.561 1.00 97.94 110 SER A O 1
ATOM 726 N N . GLN A 1 111 ? -7.465 10.385 16.623 1.00 98.62 111 GLN A N 1
ATOM 727 C CA . GLN A 1 111 ? -8.161 9.445 15.738 1.00 98.62 111 GLN A CA 1
ATOM 728 C C . GLN A 1 111 ? -7.185 8.700 14.827 1.00 98.62 111 GLN A C 1
ATOM 730 O O . GLN A 1 111 ? -6.248 9.295 14.289 1.00 98.62 111 GLN A O 1
ATOM 735 N N . LEU A 1 112 ? -7.451 7.410 14.617 1.00 98.62 112 LEU A N 1
ATOM 736 C CA . LEU A 1 112 ? -6.841 6.596 13.572 1.00 98.62 112 LEU A CA 1
ATOM 737 C C . LEU A 1 112 ? -7.863 6.382 12.452 1.00 98.62 112 LEU A C 1
ATOM 739 O O . LEU A 1 112 ? -8.958 5.859 12.681 1.00 98.62 112 LEU A O 1
ATOM 743 N N . ILE A 1 113 ? -7.496 6.801 11.247 1.00 98.56 113 ILE A N 1
ATOM 744 C CA . ILE A 1 113 ? -8.359 6.825 10.070 1.00 98.56 113 ILE A CA 1
ATOM 745 C C . ILE A 1 113 ? -7.867 5.772 9.082 1.00 98.56 113 ILE A C 1
ATOM 747 O O . ILE A 1 113 ? -6.703 5.788 8.688 1.00 98.56 113 ILE A O 1
ATOM 751 N N . LEU A 1 114 ? -8.768 4.881 8.679 1.00 98.12 114 LEU A N 1
ATOM 752 C CA . LEU A 1 114 ? -8.568 3.912 7.611 1.00 98.12 114 LEU A CA 1
ATOM 753 C C . LEU A 1 114 ? -9.060 4.510 6.293 1.00 98.12 114 LEU A C 1
ATOM 755 O O . LEU A 1 114 ? -10.222 4.902 6.195 1.00 98.12 114 LEU A O 1
ATOM 759 N N . GLY A 1 115 ? -8.198 4.565 5.284 1.00 95.25 115 GLY A N 1
ATOM 760 C CA . GLY A 1 115 ? -8.562 4.870 3.900 1.00 95.25 115 GLY A CA 1
ATOM 761 C C . GLY A 1 115 ? -8.445 3.628 3.020 1.00 95.25 115 GLY A C 1
ATOM 762 O O . GLY A 1 115 ? -7.647 2.737 3.314 1.00 95.25 115 GLY A O 1
ATOM 763 N N . LYS A 1 116 ? -9.217 3.567 1.931 1.00 90.88 116 LYS A N 1
ATOM 764 C CA . LYS A 1 116 ? -9.043 2.549 0.887 1.00 90.88 116 LYS A CA 1
ATOM 765 C C . LYS A 1 116 ? -8.352 3.162 -0.314 1.00 90.88 116 LYS A C 1
ATOM 767 O O . LYS A 1 116 ? -8.720 4.235 -0.784 1.00 90.88 116 LYS A O 1
ATOM 772 N N . ILE A 1 117 ? -7.356 2.455 -0.817 1.00 84.81 117 ILE A N 1
ATOM 773 C CA . ILE A 1 117 ? -6.667 2.823 -2.041 1.00 84.81 117 ILE A CA 1
ATOM 774 C C . ILE A 1 117 ? -7.568 2.417 -3.212 1.00 84.81 117 ILE A C 1
ATOM 776 O O . ILE A 1 117 ? -7.803 1.231 -3.446 1.00 84.81 117 ILE A O 1
ATOM 780 N N . THR A 1 118 ? -8.095 3.399 -3.943 1.00 79.56 118 THR A N 1
ATOM 781 C CA . THR A 1 118 ? -8.859 3.174 -5.177 1.00 79.56 118 THR A CA 1
ATOM 782 C C . THR A 1 118 ? -7.953 3.382 -6.386 1.00 79.56 118 THR A C 1
ATOM 784 O O . THR A 1 118 ? -7.423 4.474 -6.566 1.00 79.56 118 THR A O 1
ATOM 787 N N . GLY A 1 119 ? -7.792 2.353 -7.219 1.00 80.19 119 GLY A N 1
ATOM 788 C CA . GLY A 1 119 ? -6.881 2.387 -8.367 1.00 80.19 119 GLY A CA 1
ATOM 789 C C . GLY A 1 119 ? -5.431 2.063 -8.001 1.00 80.19 119 GLY A C 1
ATOM 790 O O . GLY A 1 119 ? -5.120 1.661 -6.878 1.00 80.19 119 GLY A O 1
ATOM 791 N N . THR A 1 120 ? -4.539 2.204 -8.974 1.00 88.69 120 THR A N 1
ATOM 792 C CA . THR A 1 120 ? -3.100 2.010 -8.792 1.00 88.69 120 THR A CA 1
ATOM 793 C C . THR A 1 120 ? -2.392 3.358 -8.718 1.00 88.69 120 THR A C 1
ATOM 795 O O . THR A 1 120 ? -2.928 4.388 -9.140 1.00 88.69 120 THR A O 1
ATOM 798 N N . ALA A 1 121 ? -1.174 3.381 -8.181 1.00 90.19 121 ALA A N 1
ATOM 799 C CA . ALA A 1 121 ? -0.365 4.592 -8.225 1.00 90.19 121 ALA A CA 1
ATOM 800 C C . ALA A 1 121 ? -0.096 5.008 -9.683 1.00 90.19 121 ALA A C 1
ATOM 802 O O . ALA A 1 121 ? -0.165 6.198 -9.980 1.00 90.19 121 ALA A O 1
ATOM 803 N N . PHE A 1 122 ? 0.084 4.045 -10.600 1.00 93.62 122 PHE A N 1
ATOM 804 C CA . PHE A 1 122 ? 0.146 4.314 -12.039 1.00 93.62 122 PHE A CA 1
ATOM 805 C C . PHE A 1 122 ? -1.125 4.991 -12.565 1.00 93.62 122 PHE A C 1
ATOM 807 O O . PHE A 1 122 ? -1.021 6.038 -13.198 1.00 93.62 122 PHE A O 1
ATOM 814 N N . SER A 1 123 ? -2.322 4.451 -12.282 1.00 92.19 123 SER A N 1
ATOM 815 C CA . SER A 1 123 ? -3.573 5.041 -12.784 1.00 92.19 123 SER A CA 1
ATOM 816 C C . SER A 1 123 ? -3.789 6.451 -12.232 1.00 92.19 123 SER A C 1
ATOM 818 O O . SER A 1 123 ? -4.159 7.360 -12.959 1.00 92.19 123 SER A O 1
ATOM 820 N N . THR A 1 124 ? -3.478 6.655 -10.952 1.00 91.19 124 THR A N 1
ATOM 821 C CA . THR A 1 124 ? -3.591 7.971 -10.307 1.00 91.19 124 THR A CA 1
ATOM 822 C C . THR A 1 124 ? -2.620 8.978 -10.917 1.00 91.19 124 THR A C 1
ATOM 824 O O . THR A 1 124 ? -2.974 10.135 -11.131 1.00 91.19 124 THR A O 1
ATOM 827 N N . TRP A 1 125 ? -1.389 8.545 -11.193 1.00 94.12 125 TRP A N 1
ATOM 828 C CA . TRP A 1 125 ? -0.370 9.383 -11.808 1.00 94.12 125 TRP A CA 1
ATOM 829 C C . TRP A 1 125 ? -0.737 9.762 -13.244 1.00 94.12 125 TRP A C 1
ATOM 831 O O . TRP A 1 125 ? -0.702 10.945 -13.575 1.00 94.12 125 TRP A O 1
ATOM 841 N N . ILE A 1 126 ? -1.131 8.792 -14.075 1.00 95.50 126 ILE A N 1
ATOM 842 C CA . ILE A 1 126 ? -1.421 9.039 -15.492 1.00 95.50 126 ILE A CA 1
ATOM 843 C C . ILE A 1 126 ? -2.679 9.901 -15.684 1.00 95.50 126 ILE A C 1
ATOM 845 O O . ILE A 1 126 ? -2.696 10.760 -16.564 1.00 95.50 126 ILE A O 1
ATOM 849 N N . ASP A 1 127 ? -3.686 9.754 -14.815 1.00 92.75 127 ASP A N 1
ATOM 850 C CA . ASP A 1 127 ? -4.908 10.576 -14.819 1.00 92.75 127 ASP A CA 1
ATOM 851 C C . ASP A 1 127 ? -4.632 12.053 -14.476 1.00 92.75 127 ASP A C 1
ATOM 853 O O . ASP A 1 127 ? -5.447 12.931 -14.771 1.00 92.75 127 ASP A O 1
ATOM 857 N N . GLY A 1 128 ? -3.469 12.351 -13.884 1.00 93.19 128 GLY A N 1
ATOM 858 C CA . GLY A 1 128 ? -3.000 13.715 -13.637 1.00 93.19 128 GLY A CA 1
ATOM 859 C C . GLY A 1 128 ? -2.604 14.483 -14.904 1.00 93.19 128 GLY A C 1
ATOM 860 O O . GLY A 1 128 ? -2.418 15.700 -14.839 1.00 93.19 128 GLY A O 1
ATOM 861 N N . TYR A 1 129 ? -2.497 13.807 -16.053 1.00 95.25 129 TYR A N 1
ATOM 862 C CA . TYR A 1 129 ? -2.059 14.391 -17.319 1.00 95.25 129 TYR A CA 1
ATOM 863 C C . TYR A 1 129 ? -3.173 14.422 -18.369 1.00 95.25 129 TYR A C 1
ATOM 865 O O . TYR A 1 129 ? -4.071 13.586 -18.423 1.00 95.25 129 TYR A O 1
ATOM 873 N N . SER A 1 130 ? -3.086 15.392 -19.281 1.00 95.25 130 SER A N 1
ATOM 874 C CA . SER A 1 130 ? -3.962 15.476 -20.455 1.00 95.25 130 SER A CA 1
ATOM 875 C C . SER A 1 130 ? -3.254 14.883 -21.673 1.00 95.25 130 SER A C 1
ATOM 877 O O . SER A 1 130 ? -2.483 15.580 -22.328 1.00 95.25 130 SER A O 1
ATOM 879 N N . LEU A 1 131 ? -3.511 13.601 -21.962 1.00 95.69 131 LEU A N 1
ATOM 880 C CA . LEU A 1 131 ? -2.754 12.793 -22.943 1.00 95.69 131 LEU A CA 1
ATOM 881 C C . LEU A 1 131 ? -3.559 12.373 -24.183 1.00 95.69 131 LEU A C 1
ATOM 883 O O . LEU A 1 131 ? -3.192 11.440 -24.892 1.00 95.69 131 LEU A O 1
ATOM 887 N N . GLY A 1 132 ? -4.715 12.998 -24.427 1.00 92.56 132 GLY A N 1
ATOM 888 C CA . GLY A 1 132 ? -5.552 12.667 -25.589 1.00 92.56 132 GLY A CA 1
ATOM 889 C C . GLY A 1 132 ? -6.045 11.211 -25.619 1.00 92.56 132 GLY A C 1
ATOM 890 O O . GLY A 1 132 ? -6.316 10.683 -26.692 1.00 92.56 132 GLY A O 1
ATOM 891 N N . GLY A 1 133 ? -6.143 10.558 -24.454 1.00 91.94 133 GLY A N 1
ATOM 892 C CA . GLY A 1 133 ? -6.550 9.154 -24.322 1.00 91.94 133 GLY A CA 1
ATOM 893 C C . GLY A 1 133 ? -5.411 8.134 -24.418 1.00 91.94 133 GLY A C 1
ATOM 894 O O . GLY A 1 133 ? -5.677 6.938 -24.337 1.00 91.94 133 GLY A O 1
ATOM 895 N N . GLN A 1 134 ? -4.158 8.574 -24.560 1.00 96.25 134 GLN A N 1
ATOM 896 C CA . GLN A 1 134 ? -2.986 7.694 -24.564 1.00 96.25 134 GLN A CA 1
ATOM 897 C C . GLN A 1 134 ? -2.480 7.410 -23.136 1.00 96.25 134 GLN A C 1
ATOM 899 O O . GLN A 1 134 ? -1.382 7.805 -22.763 1.00 96.25 134 GLN A O 1
ATOM 904 N N . THR A 1 135 ? -3.305 6.775 -22.300 1.00 95.75 135 THR A N 1
ATOM 905 C CA . THR A 1 135 ? -3.023 6.554 -20.864 1.00 95.75 135 THR A CA 1
ATOM 906 C C . THR A 1 135 ? -2.564 5.133 -20.514 1.00 95.75 135 THR A C 1
ATOM 908 O O . THR A 1 135 ? -2.316 4.823 -19.349 1.00 95.75 135 THR A O 1
ATOM 911 N N . ALA A 1 136 ? -2.449 4.231 -21.489 1.00 95.06 136 ALA A N 1
ATOM 912 C CA . ALA A 1 136 ? -2.006 2.862 -21.248 1.00 95.06 136 ALA A CA 1
ATOM 913 C C . ALA A 1 136 ? -0.492 2.788 -21.007 1.00 95.06 136 ALA A C 1
ATOM 915 O O . ALA A 1 136 ? 0.282 3.590 -21.525 1.00 95.06 136 ALA A O 1
ATOM 916 N N . ILE A 1 137 ? -0.066 1.773 -20.251 1.00 94.94 137 ILE A N 1
ATOM 917 C CA . ILE A 1 137 ? 1.322 1.593 -19.794 1.00 94.94 137 ILE A CA 1
ATOM 918 C C . ILE A 1 137 ? 2.354 1.505 -20.931 1.00 94.94 137 ILE A C 1
ATOM 920 O O . ILE A 1 137 ? 3.510 1.867 -20.746 1.00 94.94 137 ILE A O 1
ATOM 924 N N . ASN A 1 138 ? 1.943 1.033 -22.107 1.00 95.69 138 ASN A N 1
ATOM 925 C CA . ASN A 1 138 ? 2.793 0.821 -23.278 1.00 95.69 138 ASN A CA 1
ATOM 926 C C . ASN A 1 138 ? 2.636 1.907 -24.356 1.00 95.69 138 ASN A C 1
ATOM 928 O O . ASN A 1 138 ? 3.132 1.728 -25.466 1.00 95.69 138 ASN A O 1
ATOM 932 N N . GLN A 1 139 ? 1.899 2.979 -24.070 1.00 97.19 139 GLN A N 1
ATOM 933 C CA . GLN A 1 139 ? 1.747 4.114 -24.977 1.00 97.19 139 GLN A CA 1
ATOM 934 C C . GLN A 1 139 ? 2.808 5.175 -24.699 1.00 97.19 139 GLN A C 1
ATOM 936 O O . GLN A 1 139 ? 3.315 5.262 -23.587 1.00 97.19 139 GLN A O 1
ATOM 941 N N . ASP A 1 140 ? 3.097 5.967 -25.723 1.00 95.94 140 ASP A N 1
ATOM 942 C CA . ASP A 1 140 ? 4.122 7.012 -25.756 1.00 95.94 140 ASP A CA 1
ATOM 943 C C . ASP A 1 140 ? 3.464 8.281 -26.342 1.00 95.94 140 ASP A C 1
ATOM 945 O O . ASP A 1 140 ? 3.416 8.458 -27.567 1.00 95.94 140 ASP A O 1
ATOM 949 N N . PRO A 1 141 ? 2.783 9.086 -25.502 1.00 96.81 141 PRO A N 1
ATOM 950 C CA . PRO A 1 141 ? 1.957 10.195 -25.972 1.00 96.81 141 PRO A CA 1
ATOM 951 C C . PRO A 1 141 ? 2.754 11.357 -26.560 1.00 96.81 141 PRO A C 1
ATOM 953 O O . PRO A 1 141 ? 2.228 12.088 -27.404 1.00 96.81 141 PRO A O 1
ATOM 956 N N . ASP A 1 142 ? 3.990 11.533 -26.113 1.00 94.69 142 ASP A N 1
ATOM 957 C CA . ASP A 1 142 ? 4.919 12.586 -26.506 1.00 94.69 142 ASP A CA 1
ATOM 958 C C . ASP A 1 142 ? 5.953 12.137 -27.551 1.00 94.69 142 ASP A C 1
ATOM 960 O O . ASP A 1 142 ? 6.648 12.980 -28.123 1.00 94.69 142 ASP A O 1
ATOM 964 N N . SER A 1 143 ? 5.931 10.857 -27.933 1.00 94.19 143 SER A N 1
ATOM 965 C CA . SER A 1 143 ? 6.670 10.275 -29.060 1.00 94.19 143 SER A CA 1
ATOM 966 C C . SER A 1 143 ? 8.189 10.365 -28.913 1.00 94.19 143 SER A C 1
ATOM 968 O O . SER A 1 143 ? 8.899 10.596 -29.900 1.00 94.19 143 SER A O 1
ATOM 970 N N . ASP A 1 144 ? 8.691 10.198 -27.691 1.00 93.06 144 ASP A N 1
ATOM 971 C CA . ASP A 1 144 ? 10.123 10.239 -27.380 1.00 93.06 144 ASP A CA 1
ATOM 972 C C . ASP A 1 144 ? 10.776 8.844 -27.309 1.00 93.06 144 ASP A C 1
ATOM 974 O O . ASP A 1 144 ? 11.999 8.722 -27.193 1.00 93.06 144 ASP A O 1
ATOM 978 N N . GLY A 1 145 ? 9.974 7.788 -27.470 1.00 93.00 145 GLY A N 1
ATOM 979 C CA . GLY A 1 145 ? 10.390 6.395 -27.388 1.00 93.00 145 GLY A CA 1
ATOM 980 C C . GLY A 1 145 ? 10.309 5.799 -25.982 1.00 93.00 145 GLY A C 1
ATOM 981 O O . GLY A 1 145 ? 10.693 4.636 -25.812 1.00 93.00 145 GLY A O 1
ATOM 982 N N . VAL A 1 146 ? 9.815 6.538 -24.986 1.00 93.75 146 VAL A N 1
ATOM 983 C CA . VAL A 1 146 ? 9.664 6.090 -23.601 1.00 93.75 146 VAL A CA 1
ATOM 984 C C . VAL A 1 146 ? 8.184 5.936 -23.264 1.00 93.75 146 VAL A C 1
ATOM 986 O O . VAL A 1 146 ? 7.416 6.882 -23.165 1.00 93.75 146 VAL A O 1
ATOM 989 N N . ALA A 1 147 ? 7.752 4.691 -23.071 1.00 95.38 147 ALA A N 1
ATOM 990 C CA . ALA A 1 147 ? 6.357 4.425 -22.749 1.00 95.38 147 ALA A CA 1
ATOM 991 C C . ALA A 1 147 ? 5.983 4.924 -21.339 1.00 95.38 147 ALA A C 1
ATOM 993 O O . ALA A 1 147 ? 6.798 4.866 -20.416 1.00 95.38 147 ALA A O 1
ATOM 994 N N . ASN A 1 148 ? 4.708 5.269 -21.136 1.00 95.81 148 ASN A N 1
ATOM 995 C CA . ASN A 1 148 ? 4.127 5.724 -19.867 1.00 95.81 148 ASN A CA 1
ATOM 996 C C . ASN A 1 148 ? 4.555 4.887 -18.646 1.00 95.81 148 ASN A C 1
ATOM 998 O O . ASN A 1 148 ? 4.745 5.421 -17.559 1.00 95.81 148 ASN A O 1
ATOM 1002 N N . GLY A 1 149 ? 4.679 3.565 -18.791 1.00 95.19 149 GLY A N 1
ATOM 1003 C CA . GLY A 1 149 ? 5.123 2.684 -17.709 1.00 95.19 149 GLY A CA 1
ATOM 1004 C C . GLY A 1 149 ? 6.568 2.915 -17.280 1.00 95.19 149 GLY A C 1
ATOM 1005 O O . GLY A 1 149 ? 6.862 2.853 -16.088 1.00 95.19 149 GLY A O 1
ATOM 1006 N N . LEU A 1 150 ? 7.456 3.205 -18.233 1.00 94.94 150 LEU A N 1
ATOM 1007 C CA . LEU A 1 150 ? 8.838 3.588 -17.950 1.00 94.94 150 LEU A CA 1
ATOM 1008 C C . LEU A 1 150 ? 8.904 5.015 -17.405 1.00 94.94 150 LEU A C 1
ATOM 1010 O O . LEU A 1 150 ? 9.610 5.238 -16.430 1.00 94.94 150 LEU A O 1
ATOM 1014 N N . GLU A 1 151 ? 8.113 5.944 -17.942 1.00 95.25 151 GLU A N 1
ATOM 1015 C CA . GLU A 1 151 ? 7.986 7.309 -17.405 1.00 95.25 151 GLU A CA 1
ATOM 1016 C C . GLU A 1 151 ? 7.484 7.314 -15.946 1.00 95.25 151 GLU A C 1
ATOM 1018 O O . GLU A 1 151 ? 7.945 8.091 -15.114 1.00 95.25 151 GLU A O 1
ATOM 1023 N N . PHE A 1 152 ? 6.566 6.412 -15.592 1.00 95.31 152 PHE A N 1
ATOM 1024 C CA . PHE A 1 152 ? 6.106 6.239 -14.213 1.00 95.31 152 PHE A CA 1
ATOM 1025 C C . PHE A 1 152 ? 7.183 5.641 -13.299 1.00 95.31 152 PHE A C 1
ATOM 1027 O O . PHE A 1 152 ? 7.258 5.984 -12.116 1.00 95.31 152 PHE A O 1
ATOM 1034 N N . LEU A 1 153 ? 7.979 4.711 -13.837 1.00 95.62 153 LEU A N 1
ATOM 1035 C CA . LEU A 1 153 ? 9.034 4.009 -13.115 1.00 95.62 153 LEU A CA 1
ATOM 1036 C C . LEU A 1 153 ? 10.235 4.912 -12.832 1.00 95.62 153 LEU A C 1
ATOM 1038 O O . LEU A 1 153 ? 10.800 4.857 -11.740 1.00 95.62 153 LEU A O 1
ATOM 1042 N N . LEU A 1 154 ? 10.661 5.673 -13.835 1.00 94.38 154 LEU A N 1
ATOM 1043 C CA . LEU A 1 154 ? 11.914 6.407 -13.834 1.00 94.38 154 LEU A CA 1
ATOM 1044 C C . LEU A 1 154 ? 11.736 7.777 -13.183 1.00 94.38 154 LEU A C 1
ATOM 1046 O O . LEU A 1 154 ? 10.747 8.484 -13.385 1.00 94.38 154 LEU A O 1
ATOM 1050 N N . LYS A 1 155 ? 12.731 8.180 -12.396 1.00 91.31 155 LYS A N 1
ATOM 1051 C CA . LYS A 1 155 ? 12.744 9.498 -11.763 1.00 91.31 155 LYS A CA 1
ATOM 1052 C C . LYS A 1 155 ? 12.605 10.602 -12.811 1.00 91.31 155 LYS A C 1
ATOM 1054 O O . LYS A 1 155 ? 13.408 10.708 -13.732 1.00 91.31 155 LYS A O 1
ATOM 1059 N N . GLY A 1 156 ? 11.640 11.490 -12.584 1.00 88.06 156 GLY A N 1
ATOM 1060 C CA . GLY A 1 156 ? 11.446 12.680 -13.410 1.00 88.06 156 GLY A CA 1
ATOM 1061 C C . GLY A 1 156 ? 10.662 12.447 -14.700 1.00 88.06 156 GLY A C 1
ATOM 1062 O O . GLY A 1 156 ? 10.509 13.407 -15.450 1.00 88.06 156 GLY A O 1
ATOM 1063 N N . GLY A 1 157 ? 10.128 11.241 -14.928 1.00 91.56 157 GLY A N 1
ATOM 1064 C CA . GLY A 1 157 ? 9.280 10.983 -16.086 1.00 91.56 157 GLY A CA 1
ATOM 1065 C C . GLY A 1 157 ? 8.015 11.849 -16.114 1.00 91.56 157 GLY A C 1
ATOM 1066 O O . GLY A 1 157 ? 7.371 12.114 -15.087 1.00 91.56 157 GLY A O 1
ATOM 1067 N N . ASN A 1 158 ? 7.688 12.319 -17.311 1.00 93.31 158 ASN A N 1
ATOM 1068 C CA . ASN A 1 158 ? 6.545 13.132 -17.664 1.00 93.31 158 ASN A CA 1
ATOM 1069 C C . ASN A 1 158 ? 6.047 12.780 -19.087 1.00 93.31 158 ASN A C 1
ATOM 1071 O O . ASN A 1 158 ? 6.635 13.250 -20.055 1.00 93.31 158 ASN A O 1
ATOM 1075 N N . PRO A 1 159 ? 4.879 12.126 -19.223 1.00 95.44 159 PRO A N 1
ATOM 1076 C CA . PRO A 1 159 ? 4.341 11.647 -20.501 1.00 95.44 159 PRO A CA 1
ATOM 1077 C C . PRO A 1 159 ? 3.794 12.759 -21.416 1.00 95.44 159 PRO A C 1
ATOM 1079 O O . PRO A 1 159 ? 3.150 12.482 -22.427 1.00 95.44 159 PRO A O 1
ATOM 1082 N N . GLN A 1 160 ? 3.932 14.034 -21.029 1.00 95.62 160 GLN A N 1
ATOM 1083 C CA . GLN A 1 160 ? 3.553 15.190 -21.852 1.00 95.62 160 GLN A CA 1
ATOM 1084 C C . GLN A 1 160 ? 4.745 15.888 -22.503 1.00 95.62 160 GLN A C 1
ATOM 1086 O O . GLN A 1 160 ? 4.539 16.780 -23.332 1.00 95.62 160 GLN A O 1
ATOM 1091 N N . THR A 1 161 ? 5.968 15.590 -22.070 1.00 92.19 161 THR A N 1
ATOM 1092 C CA . THR A 1 161 ? 7.149 16.357 -22.456 1.00 92.19 161 THR A CA 1
ATOM 1093 C C . THR A 1 161 ? 8.271 15.408 -22.834 1.00 92.19 161 THR A C 1
ATOM 1095 O O . THR A 1 161 ? 8.810 14.787 -21.918 1.00 92.19 161 THR A O 1
ATOM 1098 N N . PRO A 1 162 ? 8.705 15.409 -24.112 1.00 90.44 162 PRO A N 1
ATOM 1099 C CA . PRO A 1 162 ? 9.780 14.540 -24.562 1.00 90.44 162 PRO A CA 1
ATOM 1100 C C . PRO A 1 162 ? 10.998 14.633 -23.643 1.00 90.44 162 PRO A C 1
ATOM 1102 O O . PRO A 1 162 ? 11.546 15.722 -23.425 1.00 90.44 162 PRO A O 1
ATOM 1105 N N . GLY A 1 163 ? 11.388 13.491 -23.093 1.00 83.00 163 GLY A N 1
ATOM 1106 C CA . GLY A 1 163 ? 12.464 13.321 -22.137 1.00 83.00 163 GLY A CA 1
ATOM 1107 C C . GLY A 1 163 ? 13.640 12.532 -22.711 1.00 83.00 163 GLY A C 1
ATOM 1108 O O . GLY A 1 163 ? 13.932 12.556 -23.905 1.00 83.00 163 GLY A O 1
ATOM 1109 N N . GLY A 1 164 ? 14.398 11.890 -21.817 1.00 73.75 164 GLY A N 1
ATOM 1110 C CA . GLY A 1 164 ? 15.521 11.017 -22.188 1.00 73.75 164 GLY A CA 1
ATOM 1111 C C . GLY A 1 164 ? 16.693 11.039 -21.208 1.00 73.75 164 GLY A C 1
ATOM 1112 O O . GLY A 1 164 ? 17.478 10.096 -21.154 1.00 73.75 164 GLY A O 1
ATOM 1113 N N . THR A 1 165 ? 16.803 12.073 -20.370 1.00 77.12 165 THR A N 1
ATOM 1114 C CA . THR A 1 165 ? 17.828 12.123 -19.311 1.00 77.12 165 THR A CA 1
ATOM 1115 C C . THR A 1 165 ? 17.576 11.122 -18.186 1.00 77.12 165 THR A C 1
ATOM 1117 O O . THR A 1 165 ? 18.504 10.815 -17.446 1.00 77.12 165 THR A O 1
ATOM 1120 N N . GLN A 1 166 ? 16.344 10.614 -18.059 1.00 84.31 166 GLN A N 1
ATOM 1121 C CA . GLN A 1 166 ? 15.962 9.600 -17.072 1.00 84.31 166 GLN A CA 1
ATOM 1122 C C . GLN A 1 166 ? 16.250 8.153 -17.506 1.00 84.31 166 GLN A C 1
ATOM 1124 O O . GLN A 1 166 ? 15.982 7.227 -16.742 1.00 84.31 166 GLN A O 1
ATOM 1129 N N . LEU A 1 167 ? 16.773 7.936 -18.720 1.00 91.38 167 LEU A N 1
ATOM 1130 C CA . LEU A 1 167 ? 16.977 6.590 -19.248 1.00 91.38 167 LEU A CA 1
ATOM 1131 C C . LEU A 1 167 ? 18.042 5.804 -18.462 1.00 91.38 167 LEU A C 1
ATOM 1133 O O . LEU A 1 167 ? 19.042 6.378 -18.019 1.00 91.38 167 LEU A O 1
ATOM 1137 N N . PRO A 1 168 ? 17.872 4.475 -18.334 1.00 95.00 168 PRO A N 1
ATOM 1138 C CA . PRO A 1 168 ? 18.882 3.612 -17.747 1.00 95.00 168 PRO A CA 1
ATOM 1139 C C . PRO A 1 168 ? 20.234 3.701 -18.458 1.00 95.00 168 PRO A C 1
ATOM 1141 O O . PRO A 1 168 ? 20.326 3.933 -19.664 1.00 95.00 168 PRO A O 1
ATOM 1144 N N . THR A 1 169 ? 21.294 3.427 -17.709 1.00 95.31 169 THR A N 1
ATOM 1145 C CA . THR A 1 169 ? 22.663 3.338 -18.221 1.00 95.31 169 THR A CA 1
ATOM 1146 C C . THR A 1 169 ? 23.197 1.925 -18.062 1.00 95.31 169 THR A C 1
ATOM 1148 O O . THR A 1 169 ? 22.766 1.176 -17.186 1.00 95.31 169 THR A O 1
ATOM 1151 N N . SER A 1 170 ? 24.156 1.550 -18.907 1.00 95.06 170 SER A N 1
ATOM 1152 C CA . SER A 1 170 ? 24.846 0.269 -18.795 1.00 95.06 170 SER A CA 1
ATOM 1153 C C . SER A 1 170 ? 26.353 0.424 -18.949 1.00 95.06 170 SER A C 1
ATOM 1155 O O . SER A 1 170 ? 26.817 1.226 -19.759 1.00 95.06 170 SER A O 1
ATOM 1157 N N . SER A 1 171 ? 27.119 -0.377 -18.217 1.00 96.25 171 SER A N 1
ATOM 1158 C CA . SER A 1 171 ? 28.578 -0.447 -18.332 1.00 96.25 171 SER A CA 1
ATOM 1159 C C . SER A 1 171 ? 29.073 -1.880 -18.162 1.00 96.25 171 SER A C 1
ATOM 1161 O O . SER A 1 171 ? 28.411 -2.693 -17.526 1.00 96.25 171 SER A O 1
ATOM 1163 N N . GLU A 1 172 ? 30.238 -2.205 -18.714 1.00 94.94 172 GLU A N 1
ATOM 1164 C CA . GLU A 1 172 ? 30.885 -3.497 -18.475 1.00 94.94 172 GLU A CA 1
ATOM 1165 C C . GLU A 1 172 ? 31.872 -3.396 -17.310 1.00 94.94 172 GLU A C 1
ATOM 1167 O O . GLU A 1 172 ? 32.662 -2.454 -17.217 1.00 94.94 172 GLU A O 1
ATOM 1172 N N . SER A 1 173 ? 31.852 -4.392 -16.427 1.00 94.12 173 SER A N 1
ATOM 1173 C CA . SER A 1 173 ? 32.802 -4.522 -15.325 1.00 94.12 173 SER A CA 1
ATOM 1174 C C . SER A 1 173 ? 33.174 -5.988 -15.127 1.00 94.12 173 SER A C 1
ATOM 1176 O O . SER A 1 173 ? 32.404 -6.796 -14.598 1.00 94.12 173 SER A O 1
ATOM 1178 N N . GLY A 1 174 ? 34.373 -6.354 -15.587 1.00 91.62 174 GLY A N 1
ATOM 1179 C CA . GLY A 1 174 ? 34.828 -7.743 -15.589 1.00 91.62 174 GLY A CA 1
ATOM 1180 C C . GLY A 1 174 ? 33.932 -8.628 -16.459 1.00 91.62 174 GLY A C 1
ATOM 1181 O O . GLY A 1 174 ? 33.758 -8.360 -17.641 1.00 91.62 174 GLY A O 1
ATOM 1182 N N . ALA A 1 175 ? 33.371 -9.686 -15.870 1.00 91.69 175 ALA A N 1
ATOM 1183 C CA . ALA A 1 175 ? 32.460 -10.618 -16.542 1.00 91.69 175 ALA A CA 1
ATOM 1184 C C . ALA A 1 175 ? 30.975 -10.245 -16.365 1.00 91.69 175 ALA A C 1
ATOM 1186 O O . ALA A 1 175 ? 30.114 -11.120 -16.413 1.00 91.69 175 ALA A O 1
ATOM 1187 N N . ASN A 1 176 ? 30.667 -8.972 -16.103 1.00 93.12 176 ASN A N 1
ATOM 1188 C CA . ASN A 1 176 ? 29.303 -8.511 -15.864 1.00 93.12 176 ASN A CA 1
ATOM 1189 C C . ASN A 1 176 ? 28.971 -7.271 -16.696 1.00 93.12 176 ASN A C 1
ATOM 1191 O O . ASN A 1 176 ? 29.804 -6.376 -16.852 1.00 93.12 176 ASN A O 1
ATOM 1195 N N . LEU A 1 177 ? 27.721 -7.200 -17.142 1.00 95.19 177 LEU A N 1
ATOM 1196 C CA . LEU A 1 177 ? 27.047 -5.968 -17.517 1.00 95.19 177 LEU A CA 1
ATOM 1197 C C . LEU A 1 177 ? 26.388 -5.394 -16.257 1.00 95.19 177 LEU A C 1
ATOM 1199 O O . LEU A 1 177 ? 25.647 -6.083 -15.558 1.00 95.19 177 LEU A O 1
ATOM 1203 N N . ILE A 1 178 ? 26.671 -4.136 -15.958 1.00 97.06 178 ILE A N 1
ATOM 1204 C CA . ILE A 1 178 ? 26.075 -3.383 -14.861 1.00 97.06 178 ILE A CA 1
ATOM 1205 C C . ILE A 1 178 ? 25.038 -2.450 -15.466 1.00 97.06 178 ILE A C 1
ATOM 1207 O O . ILE A 1 178 ? 25.404 -1.531 -16.196 1.00 97.06 178 ILE A O 1
ATOM 1211 N N . PHE A 1 179 ? 23.764 -2.704 -15.184 1.00 97.69 179 PHE A N 1
ATOM 1212 C CA . PHE A 1 179 ? 22.633 -1.896 -15.632 1.00 97.69 179 PHE A CA 1
ATOM 1213 C C . PHE A 1 179 ? 22.092 -1.073 -14.463 1.00 97.69 179 PHE A C 1
ATOM 1215 O O . PHE A 1 179 ? 21.791 -1.633 -13.410 1.00 97.69 179 PHE A O 1
ATOM 1222 N N . THR A 1 180 ? 21.961 0.240 -14.634 1.00 96.81 180 THR A N 1
ATOM 1223 C CA . THR A 1 180 ? 21.610 1.163 -13.548 1.00 96.81 180 THR A CA 1
ATOM 1224 C C . THR A 1 180 ? 20.526 2.145 -13.975 1.00 96.81 180 THR A C 1
ATOM 1226 O O . THR A 1 180 ? 20.624 2.743 -15.046 1.00 96.81 180 THR A O 1
ATOM 1229 N N . PHE A 1 181 ? 19.525 2.360 -13.120 1.00 95.94 181 PHE A N 1
ATOM 1230 C CA . PHE A 1 181 ? 18.476 3.365 -13.316 1.00 95.94 181 PHE A CA 1
ATOM 1231 C C . PHE A 1 181 ? 18.020 3.984 -11.988 1.00 95.94 181 PHE A C 1
ATOM 1233 O O . PHE A 1 181 ? 18.154 3.370 -10.928 1.00 95.94 181 PHE A O 1
ATOM 1240 N N . GLU A 1 182 ? 17.477 5.203 -12.045 1.00 94.44 182 GLU A N 1
ATOM 1241 C CA . GLU A 1 182 ? 16.841 5.858 -10.896 1.00 94.44 182 GLU A CA 1
ATOM 1242 C C . GLU A 1 182 ? 15.337 5.551 -10.907 1.00 94.44 182 GLU A C 1
ATOM 1244 O O . GLU A 1 182 ? 14.616 5.985 -11.807 1.00 94.44 182 GLU A O 1
ATOM 1249 N N . ARG A 1 183 ? 14.864 4.798 -9.912 1.00 94.06 183 ARG A N 1
ATOM 1250 C CA . ARG A 1 183 ? 13.454 4.453 -9.721 1.00 94.06 183 ARG A CA 1
ATOM 1251 C C . ARG A 1 183 ? 12.772 5.486 -8.832 1.00 94.06 183 ARG A C 1
ATOM 1253 O O . ARG A 1 183 ? 13.229 5.739 -7.721 1.00 94.06 183 ARG A O 1
ATOM 1260 N N . ASP A 1 184 ? 11.648 6.023 -9.286 1.00 92.38 184 ASP A N 1
ATOM 1261 C CA . ASP A 1 184 ? 10.817 6.898 -8.466 1.00 92.38 184 ASP A CA 1
ATOM 1262 C C . ASP A 1 184 ? 10.072 6.103 -7.380 1.00 92.38 184 ASP A C 1
ATOM 1264 O O . ASP A 1 184 ? 9.525 5.025 -7.633 1.00 92.38 184 ASP A O 1
ATOM 1268 N N . ASP A 1 185 ? 10.002 6.651 -6.168 1.00 88.38 185 ASP A N 1
ATOM 1269 C CA . ASP A 1 185 ? 9.368 5.992 -5.019 1.00 88.38 185 ASP A CA 1
ATOM 1270 C C . ASP A 1 185 ? 7.891 5.645 -5.257 1.00 88.38 185 ASP A C 1
ATOM 1272 O O . ASP A 1 185 ? 7.382 4.664 -4.712 1.00 88.38 185 ASP A O 1
ATOM 1276 N N . ARG A 1 186 ? 7.185 6.381 -6.124 1.00 88.25 186 ARG A N 1
ATOM 1277 C CA . ARG A 1 186 ? 5.795 6.042 -6.479 1.00 88.25 186 ARG A CA 1
ATOM 1278 C C . ARG A 1 186 ? 5.670 4.641 -7.093 1.00 88.25 186 ARG A C 1
ATOM 1280 O O . ARG A 1 186 ? 4.643 3.982 -6.926 1.00 88.25 186 ARG A O 1
ATOM 1287 N N . ALA A 1 187 ? 6.717 4.170 -7.772 1.00 91.44 187 ALA A N 1
ATOM 1288 C CA . ALA A 1 187 ? 6.746 2.882 -8.450 1.00 91.44 187 ALA A CA 1
ATOM 1289 C C . ALA A 1 187 ? 7.010 1.697 -7.505 1.00 91.44 187 ALA A C 1
ATOM 1291 O O . ALA A 1 187 ? 6.761 0.556 -7.894 1.00 91.44 187 ALA A O 1
ATOM 1292 N N . LYS A 1 188 ? 7.450 1.952 -6.262 1.00 87.31 188 LYS A N 1
ATOM 1293 C CA . LYS A 1 188 ? 7.637 0.928 -5.212 1.00 87.31 188 LYS A CA 1
ATOM 1294 C C . LYS A 1 188 ? 6.454 0.811 -4.247 1.00 87.31 188 LYS A C 1
ATOM 1296 O O . LYS A 1 188 ? 6.446 -0.054 -3.372 1.00 87.31 188 LYS A O 1
ATOM 1301 N N . ALA A 1 189 ? 5.453 1.683 -4.384 1.00 82.44 189 ALA A N 1
ATOM 1302 C CA . ALA A 1 189 ? 4.258 1.643 -3.553 1.00 82.44 189 ALA A CA 1
ATOM 1303 C C . ALA A 1 189 ? 3.569 0.272 -3.655 1.00 82.44 189 ALA A C 1
ATOM 1305 O O . ALA A 1 189 ? 3.491 -0.317 -4.732 1.00 82.44 189 ALA A O 1
ATOM 1306 N N . ALA A 1 190 ? 3.005 -0.225 -2.550 1.00 80.19 190 ALA A N 1
ATOM 1307 C CA . ALA A 1 190 ? 2.325 -1.528 -2.526 1.00 80.19 190 ALA A CA 1
ATOM 1308 C C . ALA A 1 190 ? 1.156 -1.626 -3.531 1.00 80.19 190 ALA A C 1
ATOM 1310 O O . ALA A 1 190 ? 0.745 -2.717 -3.917 1.00 80.19 190 ALA A O 1
ATOM 1311 N N . ASN A 1 191 ? 0.620 -0.482 -3.960 1.00 84.44 191 ASN A N 1
ATOM 1312 C CA . ASN A 1 191 ? -0.411 -0.339 -4.980 1.00 84.44 191 ASN A CA 1
ATOM 1313 C C . ASN A 1 191 ? 0.132 0.238 -6.302 1.00 84.44 191 ASN A C 1
ATOM 1315 O O . ASN A 1 191 ? -0.642 0.847 -7.040 1.00 84.44 191 ASN A O 1
ATOM 1319 N N . SER A 1 192 ? 1.431 0.102 -6.605 1.00 88.69 192 SER A N 1
ATOM 1320 C CA . SER A 1 192 ? 2.068 0.717 -7.786 1.00 88.69 192 SER A CA 1
ATOM 1321 C C . SER A 1 192 ? 1.303 0.427 -9.081 1.00 88.69 192 SER A C 1
ATOM 1323 O O . SER A 1 192 ? 1.150 1.301 -9.933 1.00 88.69 192 SER A O 1
ATOM 1325 N N . GLY A 1 193 ? 0.745 -0.783 -9.184 1.00 86.62 193 GLY A N 1
ATOM 1326 C CA . GLY A 1 193 ? 0.050 -1.277 -10.369 1.00 86.62 193 GLY A CA 1
ATOM 1327 C C . GLY A 1 193 ? 0.984 -1.818 -11.439 1.00 86.62 193 GLY A C 1
ATOM 1328 O O . GLY A 1 193 ? 0.515 -2.142 -12.526 1.00 86.62 193 GLY A O 1
ATOM 1329 N N . ILE A 1 194 ? 2.279 -1.909 -11.137 1.00 89.19 194 ILE A N 1
ATOM 1330 C CA . ILE A 1 194 ? 3.302 -2.414 -12.044 1.00 89.19 194 ILE A CA 1
ATOM 1331 C C . ILE A 1 194 ? 4.179 -3.445 -11.337 1.00 89.19 194 ILE A C 1
ATOM 1333 O O . ILE A 1 194 ? 4.334 -3.427 -10.117 1.00 89.19 194 ILE A O 1
ATOM 1337 N N . VAL A 1 195 ? 4.773 -4.331 -12.128 1.00 90.62 195 VAL A N 1
ATOM 1338 C CA . VAL A 1 195 ? 5.858 -5.215 -11.703 1.00 90.62 195 VAL A CA 1
ATOM 1339 C C . VAL A 1 195 ? 7.083 -4.822 -12.509 1.00 90.62 195 VAL A C 1
ATOM 1341 O O . VAL A 1 195 ? 6.981 -4.626 -13.719 1.00 90.62 195 VAL A O 1
ATOM 1344 N N . VAL A 1 196 ? 8.222 -4.685 -11.837 1.00 95.00 196 VAL A N 1
ATOM 1345 C CA . VAL A 1 196 ? 9.466 -4.246 -12.469 1.00 95.00 196 VAL A CA 1
ATOM 1346 C C . VAL A 1 196 ? 10.395 -5.440 -12.610 1.00 95.00 196 VAL A C 1
ATOM 1348 O O . VAL A 1 196 ? 10.780 -6.071 -11.622 1.00 95.00 196 VAL A O 1
ATOM 1351 N N . THR A 1 197 ? 10.769 -5.731 -13.848 1.00 95.81 197 THR A N 1
ATOM 1352 C CA . THR A 1 197 ? 11.774 -6.734 -14.184 1.00 95.81 197 THR A CA 1
ATOM 1353 C C . THR A 1 197 ? 12.842 -6.121 -15.079 1.00 95.81 197 THR A C 1
ATOM 1355 O O . THR A 1 197 ? 12.567 -5.233 -15.884 1.00 95.81 197 THR A O 1
ATOM 1358 N N . VAL A 1 198 ? 14.075 -6.602 -14.932 1.00 96.69 198 VAL A N 1
ATOM 1359 C CA . VAL A 1 198 ? 15.128 -6.432 -15.936 1.00 96.69 198 VAL A CA 1
ATOM 1360 C C . VAL A 1 198 ? 15.336 -7.784 -16.591 1.00 96.69 198 VAL A C 1
ATOM 1362 O O . VAL A 1 198 ? 15.600 -8.772 -15.904 1.00 96.69 198 VAL A O 1
ATOM 1365 N N . GLU A 1 199 ? 15.188 -7.836 -17.908 1.00 95.06 199 GLU A N 1
ATOM 1366 C CA . GLU A 1 199 ? 15.356 -9.058 -18.685 1.00 95.06 199 GLU A CA 1
ATOM 1367 C C . GLU A 1 199 ? 16.650 -8.983 -19.499 1.00 95.06 199 GLU A C 1
ATOM 1369 O O . GLU A 1 199 ? 17.002 -7.928 -20.027 1.00 95.06 199 GLU A O 1
ATOM 1374 N N . ALA A 1 200 ? 17.384 -10.091 -19.581 1.00 93.69 200 ALA A N 1
ATOM 1375 C CA . ALA A 1 200 ? 18.659 -10.155 -20.287 1.00 93.69 200 ALA A CA 1
ATOM 1376 C C . ALA A 1 200 ? 18.782 -11.423 -21.141 1.00 93.69 200 ALA A C 1
ATOM 1378 O O . ALA A 1 200 ? 18.302 -12.504 -20.785 1.00 93.69 200 ALA A O 1
ATOM 1379 N N . GLY A 1 201 ? 19.465 -11.274 -22.274 1.00 91.00 201 GLY A N 1
ATOM 1380 C CA . GLY A 1 201 ? 19.742 -12.326 -23.242 1.00 91.00 201 GLY A CA 1
ATOM 1381 C C . GLY A 1 201 ? 21.001 -12.015 -24.046 1.00 91.00 201 GLY A C 1
ATOM 1382 O O . GLY A 1 201 ? 21.513 -10.897 -24.025 1.00 91.00 201 GLY A O 1
ATOM 1383 N N . THR A 1 202 ? 21.527 -13.024 -24.736 1.00 88.12 202 THR A N 1
ATOM 1384 C CA . THR A 1 202 ? 22.699 -12.880 -25.619 1.00 88.12 202 THR A CA 1
ATOM 1385 C C . THR A 1 202 ? 22.315 -12.561 -27.064 1.00 88.12 202 THR A C 1
ATOM 1387 O O . THR A 1 202 ? 23.187 -12.343 -27.902 1.00 88.12 202 THR A O 1
ATOM 1390 N N . ASP A 1 203 ? 21.019 -12.556 -27.368 1.00 86.62 203 ASP A N 1
ATOM 1391 C CA . ASP A 1 203 ? 20.449 -12.156 -28.645 1.00 86.62 203 ASP A CA 1
ATOM 1392 C C . ASP A 1 203 ? 19.171 -11.334 -28.421 1.00 86.62 203 ASP A C 1
ATOM 1394 O O . ASP A 1 203 ? 18.687 -11.198 -27.302 1.00 86.62 203 ASP A O 1
ATOM 1398 N N . LEU A 1 204 ? 18.636 -10.757 -29.497 1.00 88.56 204 LEU A N 1
ATOM 1399 C CA . LEU A 1 204 ? 17.401 -9.967 -29.454 1.00 88.56 204 LEU A CA 1
ATOM 1400 C C . LEU A 1 204 ? 16.135 -10.824 -29.625 1.00 88.56 204 LEU A C 1
ATOM 1402 O O . LEU A 1 204 ? 15.039 -10.278 -29.736 1.00 88.56 204 LEU A O 1
ATOM 1406 N N . ALA A 1 205 ? 16.277 -12.149 -29.713 1.00 92.69 205 ALA A N 1
ATOM 1407 C CA . ALA A 1 205 ? 15.170 -13.071 -29.934 1.00 92.69 205 ALA A CA 1
ATOM 1408 C C . ALA A 1 205 ? 14.637 -13.655 -28.619 1.00 92.69 205 ALA A C 1
ATOM 1410 O O . ALA A 1 205 ? 13.442 -13.933 -28.521 1.00 92.69 205 ALA A O 1
ATOM 1411 N N . THR A 1 206 ? 15.501 -13.844 -27.617 1.00 90.62 206 THR A N 1
ATOM 1412 C CA . THR A 1 206 ? 15.152 -14.459 -26.334 1.00 90.62 206 THR A CA 1
ATOM 1413 C C . THR A 1 206 ? 15.786 -13.736 -25.150 1.00 90.62 206 THR A C 1
ATOM 1415 O O . THR A 1 206 ? 16.936 -13.311 -25.198 1.00 90.62 206 THR A O 1
ATOM 1418 N N . TRP A 1 207 ? 15.035 -13.661 -24.049 1.00 92.75 207 TRP A N 1
ATOM 1419 C CA . TRP A 1 207 ? 15.439 -12.982 -22.815 1.00 92.75 207 TRP A CA 1
ATOM 1420 C C . TRP A 1 207 ? 15.319 -13.938 -21.615 1.00 92.75 207 TRP A C 1
ATOM 1422 O O . TRP A 1 207 ? 14.424 -13.798 -20.786 1.00 92.75 207 TRP A O 1
ATOM 1432 N N . PRO A 1 208 ? 16.146 -15.000 -21.554 1.00 91.56 208 PRO A N 1
ATOM 1433 C CA . PRO A 1 208 ? 15.972 -16.092 -20.593 1.00 91.56 208 PRO A CA 1
ATOM 1434 C C . PRO A 1 208 ? 16.298 -15.712 -19.144 1.00 91.56 208 PRO A C 1
ATOM 1436 O O . PRO A 1 208 ? 15.907 -16.433 -18.227 1.00 91.56 208 PRO A O 1
ATOM 1439 N N . GLN A 1 209 ? 17.039 -14.625 -18.918 1.00 92.62 209 GLN A N 1
ATOM 1440 C CA . GLN A 1 209 ? 17.343 -14.146 -17.575 1.00 92.62 209 GLN A CA 1
ATOM 1441 C C . GLN A 1 209 ? 16.335 -13.078 -17.177 1.00 92.62 209 GLN A C 1
ATOM 1443 O O . GLN A 1 209 ? 16.184 -12.087 -17.884 1.00 92.62 209 GLN A O 1
ATOM 1448 N N . VAL A 1 210 ? 15.694 -13.262 -16.025 1.00 95.44 210 VAL A N 1
ATOM 1449 C CA . VAL A 1 210 ? 14.722 -12.315 -15.474 1.00 95.44 210 VAL A CA 1
ATOM 1450 C C . VAL A 1 210 ? 15.138 -11.960 -14.053 1.00 95.44 210 VAL A C 1
ATOM 1452 O O . VAL A 1 210 ? 15.195 -12.822 -13.175 1.00 95.44 210 VAL A O 1
ATOM 1455 N N . PHE A 1 211 ? 15.404 -10.680 -13.824 1.00 97.31 211 PHE A N 1
ATOM 1456 C CA . PHE A 1 211 ? 15.709 -10.114 -12.517 1.00 97.31 211 PHE A CA 1
ATOM 1457 C C . PHE A 1 211 ? 1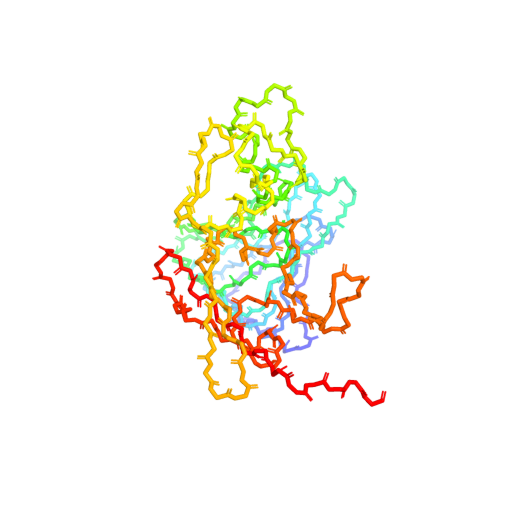4.484 -9.349 -12.025 1.00 97.31 211 PHE A C 1
ATOM 1459 O O . PHE A 1 211 ? 14.130 -8.309 -12.574 1.00 97.31 211 PHE A O 1
ATOM 1466 N N . THR A 1 212 ? 13.822 -9.868 -10.995 1.00 96.81 212 THR A N 1
ATOM 1467 C CA . THR A 1 212 ? 12.721 -9.170 -10.321 1.00 96.81 212 THR A CA 1
ATOM 1468 C C . THR A 1 212 ? 13.289 -8.071 -9.435 1.00 96.81 212 THR A C 1
ATOM 1470 O O . THR A 1 212 ? 14.179 -8.326 -8.620 1.00 96.81 212 THR A O 1
ATOM 1473 N N . ILE A 1 213 ? 12.763 -6.857 -9.582 1.00 95.88 213 ILE A N 1
ATOM 1474 C CA . ILE A 1 213 ? 13.138 -5.707 -8.760 1.00 95.88 213 ILE A CA 1
ATOM 1475 C C . ILE A 1 213 ? 12.066 -5.534 -7.682 1.00 95.88 213 ILE A C 1
ATOM 1477 O O . ILE A 1 213 ? 10.952 -5.090 -7.962 1.00 95.88 213 ILE A O 1
ATOM 1481 N N . GLY A 1 214 ? 12.394 -5.933 -6.455 1.00 92.88 214 GLY A N 1
ATOM 1482 C CA . GLY A 1 214 ? 11.528 -5.796 -5.288 1.00 92.88 214 GLY A CA 1
ATOM 1483 C C . GLY A 1 214 ? 11.546 -4.384 -4.704 1.00 92.88 214 GLY A C 1
ATOM 1484 O O . GLY A 1 214 ? 12.132 -3.458 -5.267 1.00 92.88 214 GLY A O 1
ATOM 1485 N N . ASN A 1 215 ? 10.900 -4.207 -3.551 1.00 88.94 215 ASN A N 1
ATOM 1486 C CA . ASN A 1 215 ? 10.868 -2.908 -2.871 1.00 88.94 215 ASN A CA 1
ATOM 1487 C C . ASN A 1 215 ? 12.259 -2.484 -2.388 1.00 88.94 215 ASN A C 1
ATOM 1489 O O . ASN A 1 215 ? 12.614 -1.320 -2.534 1.00 88.94 215 ASN A O 1
ATOM 1493 N N . ASP A 1 216 ? 13.049 -3.441 -1.912 1.00 90.44 216 ASP A N 1
ATOM 1494 C CA . ASP A 1 216 ? 14.406 -3.255 -1.416 1.00 90.44 216 ASP A CA 1
ATOM 1495 C C . ASP A 1 216 ? 15.361 -4.302 -2.029 1.00 90.44 216 ASP A C 1
ATOM 1497 O O . ASP A 1 216 ? 14.976 -5.143 -2.854 1.00 90.44 216 ASP A O 1
ATOM 1501 N N . THR A 1 217 ? 16.636 -4.256 -1.635 1.00 93.62 217 THR A N 1
ATOM 1502 C CA . THR A 1 217 ? 17.639 -5.238 -2.085 1.00 93.62 217 THR A CA 1
ATOM 1503 C C . THR A 1 217 ? 17.279 -6.667 -1.657 1.00 93.62 217 THR A C 1
ATOM 1505 O O . THR A 1 217 ? 17.517 -7.609 -2.408 1.00 93.62 217 THR A O 1
ATOM 1508 N N . ALA A 1 218 ? 16.695 -6.853 -0.470 1.00 93.00 218 ALA A N 1
ATOM 1509 C CA . ALA A 1 218 ? 16.389 -8.175 0.076 1.00 93.00 218 ALA A CA 1
ATOM 1510 C C . ALA A 1 218 ? 15.185 -8.842 -0.616 1.00 93.00 218 ALA A C 1
ATOM 1512 O O . ALA A 1 218 ? 15.144 -10.065 -0.734 1.00 93.00 218 ALA A O 1
ATOM 1513 N N . GLY A 1 219 ? 14.227 -8.050 -1.095 1.00 91.88 219 GLY A N 1
ATOM 1514 C CA . GLY A 1 219 ? 13.064 -8.487 -1.863 1.00 91.88 219 GLY A CA 1
ATOM 1515 C C . GLY A 1 219 ? 13.321 -8.636 -3.364 1.00 91.88 219 GLY A C 1
ATOM 1516 O O . GLY A 1 219 ? 12.394 -8.970 -4.100 1.00 91.88 219 GLY A O 1
ATOM 1517 N N . SER A 1 220 ? 14.542 -8.369 -3.832 1.00 95.94 220 SER A N 1
ATOM 1518 C CA . SER A 1 220 ? 14.916 -8.441 -5.248 1.00 95.94 220 SER A CA 1
ATOM 1519 C C . SER A 1 220 ? 15.631 -9.751 -5.606 1.00 95.94 220 SER A C 1
ATOM 1521 O O . SER A 1 220 ? 16.110 -10.488 -4.743 1.00 95.94 220 SER A O 1
ATOM 1523 N N . SER A 1 221 ? 15.725 -10.056 -6.904 1.00 97.06 221 SER A N 1
ATOM 1524 C CA . SER A 1 221 ? 16.545 -11.168 -7.402 1.00 97.06 221 SER A CA 1
ATOM 1525 C C . SER A 1 221 ? 18.026 -10.997 -7.044 1.00 97.06 221 SER A C 1
ATOM 1527 O O . SER A 1 221 ? 18.536 -9.882 -6.939 1.00 97.06 221 SER A O 1
ATOM 1529 N N . ALA A 1 222 ? 18.752 -12.113 -6.924 1.00 95.19 222 ALA A N 1
ATOM 1530 C CA . ALA A 1 222 ? 20.200 -12.081 -6.734 1.00 95.19 222 ALA A CA 1
ATOM 1531 C C . ALA A 1 222 ? 20.889 -11.274 -7.853 1.00 95.19 222 ALA A C 1
ATOM 1533 O O . ALA A 1 222 ? 20.566 -11.438 -9.028 1.00 95.19 222 ALA A O 1
ATOM 1534 N N . GLY A 1 223 ? 21.837 -10.410 -7.479 1.00 93.94 223 GLY A N 1
ATOM 1535 C CA . GLY A 1 223 ? 22.519 -9.492 -8.402 1.00 93.94 223 GLY A CA 1
ATOM 1536 C C . GLY A 1 223 ? 21.874 -8.106 -8.511 1.00 93.94 223 GLY A C 1
ATOM 1537 O O . GLY A 1 223 ? 22.499 -7.204 -9.064 1.00 93.94 223 GLY A O 1
ATOM 1538 N N . VAL A 1 224 ? 20.678 -7.907 -7.949 1.00 96.94 224 VAL A N 1
ATOM 1539 C CA . VAL A 1 224 ? 20.046 -6.589 -7.820 1.00 96.94 224 VAL A CA 1
ATOM 1540 C C . VAL A 1 224 ? 20.482 -5.940 -6.509 1.00 96.94 224 VAL A C 1
ATOM 1542 O O . VAL A 1 224 ? 20.440 -6.566 -5.453 1.00 96.94 224 VAL A O 1
ATOM 1545 N N . VAL A 1 225 ? 20.880 -4.675 -6.577 1.00 95.94 225 VAL A N 1
ATOM 1546 C CA . VAL A 1 225 ? 21.191 -3.820 -5.430 1.00 95.94 225 VAL A CA 1
ATOM 1547 C C . VAL A 1 225 ? 20.400 -2.530 -5.576 1.00 95.94 225 VAL A C 1
ATOM 1549 O O . VAL A 1 225 ? 20.467 -1.871 -6.611 1.00 95.94 225 VAL A O 1
ATOM 1552 N N . ILE A 1 226 ? 19.671 -2.161 -4.530 1.00 94.00 226 ILE A N 1
ATOM 1553 C CA . ILE A 1 226 ? 18.935 -0.902 -4.434 1.00 94.00 226 ILE A CA 1
ATOM 1554 C C . ILE A 1 226 ? 19.612 -0.058 -3.359 1.00 94.00 226 ILE A C 1
ATOM 1556 O O . ILE A 1 226 ? 19.663 -0.459 -2.194 1.00 94.00 226 ILE A O 1
ATOM 1560 N N . SER A 1 227 ? 20.159 1.091 -3.748 1.00 90.38 227 SER A N 1
ATOM 1561 C CA . SER A 1 227 ? 20.662 2.099 -2.818 1.00 90.38 227 SER A CA 1
ATOM 1562 C C . SER A 1 227 ? 19.648 3.234 -2.659 1.00 90.38 227 SER A C 1
ATOM 1564 O O . SER A 1 227 ? 18.972 3.603 -3.618 1.00 90.38 227 SER A O 1
ATOM 1566 N N . ASN A 1 228 ? 19.595 3.785 -1.437 1.00 74.25 228 ASN A N 1
ATOM 1567 C CA . ASN A 1 228 ? 18.642 4.792 -0.937 1.00 74.25 228 ASN A CA 1
ATOM 1568 C C . ASN A 1 228 ? 17.332 4.279 -0.297 1.00 74.25 228 ASN A C 1
ATOM 1570 O O . ASN A 1 228 ? 16.290 4.916 -0.391 1.00 74.25 228 ASN A O 1
ATOM 1574 N N . ASP A 1 229 ? 17.387 3.179 0.448 1.00 64.62 229 ASP A N 1
ATOM 1575 C CA . ASP A 1 229 ? 16.213 2.677 1.170 1.00 64.62 229 ASP A CA 1
ATOM 1576 C C . ASP A 1 229 ? 16.164 3.116 2.649 1.00 64.62 229 ASP A C 1
ATOM 1578 O O . ASP A 1 229 ? 16.427 2.335 3.562 1.00 64.62 229 ASP A O 1
ATOM 1582 N N . SER A 1 230 ? 15.875 4.407 2.866 1.00 55.53 230 SER A N 1
ATOM 1583 C CA . SER A 1 230 ? 15.042 4.908 3.985 1.00 55.53 230 SER A CA 1
ATOM 1584 C C . SER A 1 230 ? 14.547 6.355 3.754 1.00 55.53 230 SER A C 1
ATOM 1586 O O . SER A 1 230 ? 14.365 7.097 4.712 1.00 55.53 230 SER A O 1
ATOM 1588 N N . ASP A 1 231 ? 14.340 6.688 2.472 1.00 65.00 231 ASP A N 1
ATOM 1589 C CA . ASP A 1 231 ? 13.790 7.904 1.846 1.00 65.00 231 ASP A CA 1
ATOM 1590 C C . ASP A 1 231 ? 14.671 9.165 1.624 1.00 65.00 231 ASP A C 1
ATOM 1592 O O . ASP A 1 231 ? 15.144 9.869 2.508 1.00 65.00 231 ASP A O 1
ATOM 1596 N N . ALA A 1 232 ? 14.859 9.461 0.338 1.00 56.47 232 ALA A N 1
ATOM 1597 C CA . ALA A 1 232 ? 14.713 10.765 -0.301 1.00 56.47 232 ALA A CA 1
ATOM 1598 C C . ALA A 1 232 ? 14.683 10.456 -1.804 1.00 56.47 232 ALA A C 1
ATOM 1600 O O . ALA A 1 232 ? 15.748 10.264 -2.382 1.00 56.47 232 ALA A O 1
ATOM 1601 N N . ASN A 1 233 ? 13.488 10.329 -2.397 1.00 72.12 233 ASN A N 1
ATOM 1602 C CA . ASN A 1 233 ? 13.252 10.021 -3.819 1.00 72.12 233 ASN A CA 1
ATOM 1603 C C . ASN A 1 233 ? 14.362 10.595 -4.731 1.00 72.12 233 ASN A C 1
ATOM 1605 O O . ASN A 1 233 ? 14.581 11.817 -4.695 1.00 72.12 233 ASN A O 1
ATOM 1609 N N . PRO A 1 234 ? 15.057 9.782 -5.553 1.00 87.12 234 PRO A N 1
ATOM 1610 C CA . PRO A 1 234 ? 14.744 8.406 -5.983 1.00 87.12 234 PRO A CA 1
ATOM 1611 C C . PRO A 1 234 ? 15.602 7.291 -5.365 1.00 87.12 234 PRO A C 1
ATOM 1613 O O . PRO A 1 234 ? 16.669 7.539 -4.801 1.00 87.12 234 PRO A O 1
ATOM 1616 N N . ASP A 1 235 ? 15.183 6.043 -5.579 1.00 92.12 235 ASP A N 1
ATOM 1617 C CA . ASP A 1 235 ? 16.019 4.857 -5.375 1.00 92.12 235 ASP A CA 1
ATOM 1618 C C . ASP A 1 235 ? 16.981 4.680 -6.562 1.00 92.12 235 ASP A C 1
ATOM 1620 O O . ASP A 1 235 ? 16.573 4.762 -7.721 1.00 92.12 235 ASP A O 1
ATOM 1624 N N . THR A 1 236 ? 18.253 4.362 -6.315 1.00 94.38 236 THR A N 1
ATOM 1625 C CA . THR A 1 236 ? 19.169 3.930 -7.384 1.00 94.38 236 THR A CA 1
ATOM 1626 C C . THR A 1 236 ? 19.194 2.407 -7.445 1.00 94.38 236 THR A C 1
ATOM 1628 O O . THR A 1 236 ? 19.651 1.743 -6.516 1.00 94.38 236 THR A O 1
ATOM 1631 N N . VAL A 1 237 ? 18.727 1.841 -8.557 1.00 96.06 237 VAL A N 1
ATOM 1632 C CA . VAL A 1 237 ? 18.700 0.394 -8.793 1.00 96.06 237 VAL A CA 1
ATOM 1633 C C . VAL A 1 237 ? 19.873 0.018 -9.683 1.00 96.06 237 VAL A C 1
ATOM 1635 O O . VAL A 1 237 ? 20.046 0.577 -10.761 1.00 96.06 237 VAL A O 1
ATOM 1638 N N . THR A 1 238 ? 20.675 -0.944 -9.239 1.00 97.31 238 THR A N 1
ATOM 1639 C CA . THR A 1 238 ? 21.784 -1.525 -9.997 1.00 97.31 238 THR A CA 1
ATOM 1640 C C . THR A 1 238 ? 21.572 -3.023 -10.142 1.00 97.31 238 THR A C 1
ATOM 1642 O O . THR A 1 238 ? 21.420 -3.733 -9.152 1.00 97.31 238 THR A O 1
ATOM 1645 N N . VAL A 1 239 ? 21.595 -3.517 -11.375 1.00 97.94 239 VAL A N 1
ATOM 1646 C CA . VAL A 1 239 ? 21.484 -4.937 -11.707 1.00 97.94 239 VAL A CA 1
ATOM 1647 C C . VAL A 1 239 ? 22.816 -5.407 -12.276 1.00 97.94 239 VAL A C 1
ATOM 1649 O O . VAL A 1 239 ? 23.298 -4.887 -13.282 1.00 97.94 239 VAL A O 1
ATOM 1652 N N . THR A 1 240 ? 23.419 -6.388 -11.613 1.00 97.12 240 THR A N 1
ATOM 1653 C CA . THR A 1 240 ? 24.639 -7.061 -12.066 1.00 97.12 240 THR A CA 1
ATOM 1654 C C . THR A 1 240 ? 24.251 -8.298 -12.863 1.00 97.12 240 THR A C 1
ATOM 1656 O O . THR A 1 240 ? 23.768 -9.278 -12.298 1.00 97.12 240 THR A O 1
ATOM 1659 N N . ILE A 1 241 ? 24.473 -8.250 -14.172 1.00 95.50 241 ILE A N 1
ATOM 1660 C CA . ILE A 1 241 ? 24.079 -9.284 -15.129 1.00 95.50 241 ILE A CA 1
ATOM 1661 C C . ILE A 1 241 ? 25.350 -9.992 -15.617 1.00 95.50 241 ILE A C 1
ATOM 1663 O O . ILE A 1 241 ? 26.163 -9.362 -16.299 1.00 95.50 241 ILE A O 1
ATOM 1667 N N . PRO A 1 242 ? 25.568 -11.280 -15.307 1.00 91.31 242 PRO A N 1
ATOM 1668 C CA . PRO A 1 242 ? 26.754 -11.987 -15.779 1.00 91.31 242 PRO A CA 1
ATOM 1669 C C . PRO A 1 242 ? 26.733 -12.176 -17.302 1.00 91.31 242 PRO A C 1
ATOM 1671 O O . PRO A 1 242 ? 25.746 -12.647 -17.870 1.00 91.31 242 PRO A O 1
ATOM 1674 N N . THR A 1 243 ? 27.841 -11.857 -17.974 1.00 83.12 243 THR A N 1
ATOM 1675 C CA . THR A 1 243 ? 27.966 -11.943 -19.443 1.00 83.12 243 THR A CA 1
ATOM 1676 C C . THR A 1 243 ? 28.219 -13.365 -19.944 1.00 83.12 243 THR A C 1
ATOM 1678 O O . THR A 1 243 ? 28.119 -13.633 -21.139 1.00 83.12 243 THR A O 1
ATOM 1681 N N . ASN A 1 244 ? 28.533 -14.293 -19.038 1.00 69.62 244 ASN A N 1
ATOM 1682 C CA . ASN A 1 244 ? 28.865 -15.687 -19.328 1.00 69.62 244 ASN A CA 1
ATOM 1683 C C . ASN A 1 244 ? 27.802 -16.691 -18.856 1.00 69.62 244 ASN A C 1
ATOM 1685 O O . ASN A 1 244 ? 28.080 -17.889 -18.806 1.00 69.62 244 ASN A O 1
ATOM 1689 N N . SER A 1 245 ? 26.597 -16.230 -18.517 1.00 55.50 245 SER A N 1
ATOM 1690 C CA . SER A 1 245 ? 25.486 -17.105 -18.140 1.00 55.50 245 SER A CA 1
ATOM 1691 C C . SER A 1 245 ? 24.945 -17.854 -19.361 1.00 55.50 245 SER A C 1
ATOM 1693 O O . SER A 1 245 ? 23.935 -17.481 -19.953 1.00 55.50 245 SER A O 1
ATOM 1695 N N . THR A 1 246 ? 25.622 -18.939 -19.731 1.00 42.25 246 THR A N 1
ATOM 1696 C CA . THR A 1 246 ? 24.989 -20.060 -20.423 1.00 42.25 246 THR A CA 1
ATOM 1697 C C . THR A 1 246 ? 24.009 -20.696 -19.442 1.00 42.25 246 THR A C 1
ATOM 1699 O O . THR A 1 246 ? 24.423 -21.186 -18.389 1.00 42.25 246 THR A O 1
ATOM 1702 N N . THR A 1 247 ? 22.717 -20.660 -19.746 1.00 38.00 247 THR A N 1
ATOM 1703 C CA . THR A 1 247 ? 21.688 -21.446 -19.049 1.00 38.00 247 THR A CA 1
ATOM 1704 C C . THR A 1 247 ? 22.123 -22.928 -18.996 1.00 38.00 247 THR A C 1
ATOM 1706 O O . THR A 1 247 ? 22.733 -23.380 -19.970 1.00 38.00 247 THR A O 1
ATOM 1709 N N . PRO A 1 248 ? 21.887 -23.679 -17.897 1.00 38.47 248 PRO A N 1
ATOM 1710 C CA . PRO A 1 248 ? 22.111 -25.129 -17.876 1.00 38.47 248 PRO A CA 1
ATOM 1711 C C . PRO A 1 248 ? 21.282 -25.872 -18.932 1.00 38.47 248 PRO A C 1
ATOM 1713 O O . PRO A 1 248 ? 20.179 -25.384 -19.275 1.00 38.47 248 PRO A O 1
#